Protein 1I52 (pdb70)

InterPro domains:
  IPR001228 2-C-methyl-D-erythritol 4-phosphate cytidylyltransferase [MF_00108] (7-227)
  IPR001228 2-C-methyl-D-erythritol 4-phosphate cytidylyltransferase [TIGR00453] (9-227)
  IPR018294 4-diphosphocytidyl-2C-methyl-D-erythritol synthase, conserved site [PS01295] (102-109)
  IPR029044 Nucleotide-diphospho-sugar transferases [G3DSA:3.90.550.10] (1-236)
  IPR029044 Nucleotide-diphospho-sugar transferases [SSF53448] (8-227)
  IPR034683 Cytidylyltransferase IspD/TarI [PF01128] (8-229)
  IPR034683 Cytidylyltransferase IspD/TarI [cd02516] (8-223)
  IPR050088 IspD/TarI cytidylyltransferase, baterial-type [PTHR32125] (4-234)

Structure (mmCIF, N/CA/C/O backbone):
data_1I52
#
_entry.id   1I52
#
_cell.length_a   130.564
_cell.length_b   47.074
_cell.length_c   38.105
_cell.angle_alpha   90.00
_cell.angle_beta   93.78
_cell.angle_gamma   90.00
#
_symmetry.space_group_name_H-M   'C 1 2 1'
#
loop_
_entity.id
_entity.type
_entity.pdbx_description
1 polymer '4-DIPHOSPHOCYTIDYL-2-C-METHYLERYTHRITOL SYNTHASE'
2 non-polymer 'CALCIUM ION'
3 non-polymer 'MAGNESIUM ION'
4 non-polymer "CYTIDINE-5'-TRIPHOSPHATE"
5 water water
#
loop_
_atom_site.group_PDB
_atom_site.id
_atom_site.type_symbol
_atom_site.label_atom_id
_atom_site.label_alt_id
_atom_site.label_comp_id
_atom_site.label_asym_id
_atom_site.label_entity_id
_atom_site.label_seq_id
_atom_site.pdbx_PDB_ins_code
_atom_site.Cartn_x
_atom_site.Cartn_y
_atom_site.Cartn_z
_atom_site.occupancy
_atom_site.B_iso_or_equiv
_atom_site.auth_seq_id
_atom_site.auth_comp_id
_atom_site.auth_asym_id
_atom_site.auth_atom_id
_atom_site.pdbx_PDB_model_num
ATOM 1 N N . HIS A 1 5 ? 27.910 -17.076 11.383 1.00 33.53 5 HIS A N 1
ATOM 2 C CA . HIS A 1 5 ? 29.097 -17.994 11.377 1.00 34.18 5 HIS A CA 1
ATOM 3 C C . HIS A 1 5 ? 30.439 -17.272 11.579 1.00 32.68 5 HIS A C 1
ATOM 4 O O . HIS A 1 5 ? 31.369 -17.814 12.176 1.00 32.60 5 HIS A O 1
ATOM 11 N N . LEU A 1 6 ? 30.524 -16.049 11.075 1.00 30.43 6 LEU A N 1
ATOM 12 C CA . LEU A 1 6 ? 31.750 -15.270 11.141 1.00 27.00 6 LEU A CA 1
ATOM 13 C C . LEU A 1 6 ? 31.980 -14.530 12.456 1.00 24.32 6 LEU A C 1
ATOM 14 O O . LEU A 1 6 ? 32.988 -13.856 12.619 1.00 21.45 6 LEU A O 1
ATOM 19 N N . ASP A 1 7 ? 31.052 -14.646 13.396 1.00 22.63 7 ASP A N 1
ATOM 20 C CA . ASP A 1 7 ? 31.204 -13.966 14.689 1.00 21.64 7 ASP A CA 1
ATOM 21 C C . ASP A 1 7 ? 32.301 -14.661 15.505 1.00 21.19 7 ASP A C 1
ATOM 22 O O . ASP A 1 7 ? 32.302 -15.884 15.645 1.00 23.41 7 ASP A O 1
ATOM 27 N N . VAL A 1 8 ? 33.237 -13.876 16.023 1.00 16.96 8 VAL A N 1
ATOM 28 C CA . VAL A 1 8 ? 34.340 -14.399 16.837 1.00 14.86 8 VAL A CA 1
ATOM 29 C C . VAL A 1 8 ? 34.335 -13.739 18.220 1.00 15.77 8 VAL A C 1
ATOM 30 O O . VAL A 1 8 ? 34.042 -12.537 18.343 1.00 15.00 8 VAL A O 1
ATOM 34 N N . CYS A 1 9 ? 34.639 -14.509 19.264 1.00 14.26 9 CYS A N 1
ATOM 35 C CA . CYS A 1 9 ? 34.790 -13.934 20.598 1.00 15.26 9 CYS A CA 1
ATOM 36 C C . CYS A 1 9 ? 36.282 -14.074 20.948 1.00 16.26 9 CYS A C 1
ATOM 37 O O . CYS A 1 9 ? 36.871 -15.098 20.682 1.00 15.23 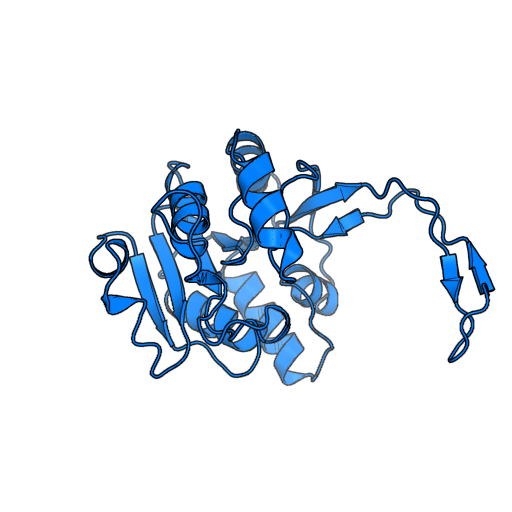9 CYS A O 1
ATOM 40 N N . ALA A 1 10 ? 36.886 -13.034 21.498 1.00 14.22 10 ALA A N 1
ATOM 41 C CA . ALA A 1 10 ? 38.291 -13.115 21.907 1.00 13.55 10 ALA A CA 1
ATOM 42 C C . ALA A 1 10 ? 38.375 -13.281 23.424 1.00 14.19 10 ALA A C 1
ATOM 43 O O . ALA A 1 10 ? 37.501 -12.803 24.161 1.00 15.23 10 ALA A O 1
ATOM 45 N N . VAL A 1 11 ? 39.406 -14.004 23.879 1.00 13.86 11 VAL A N 1
ATOM 46 C CA . VAL A 1 11 ? 39.636 -14.180 25.312 1.00 13.57 11 VAL A CA 1
ATOM 47 C C . VAL A 1 11 ? 41.078 -13.710 25.544 1.00 12.82 11 VAL A C 1
ATOM 48 O O . VAL A 1 11 ? 42.009 -14.165 24.857 1.00 13.45 11 VAL A O 1
ATOM 52 N N . VAL A 1 12 ? 41.255 -12.802 26.497 1.00 12.09 12 VAL A N 1
ATOM 53 C CA . VAL A 1 12 ? 42.567 -12.250 26.825 1.00 13.11 12 VAL A CA 1
ATOM 54 C C . VAL A 1 12 ? 42.936 -12.576 28.275 1.00 15.47 12 VAL A C 1
ATOM 55 O O . VAL A 1 12 ? 42.367 -11.994 29.201 1.00 16.01 12 VAL A O 1
ATOM 59 N N . PRO A 1 13 ? 43.818 -13.565 28.488 1.00 15.64 13 PRO A N 1
ATOM 60 C CA . PRO A 1 13 ? 44.201 -13.866 29.877 1.00 17.78 13 PRO A CA 1
ATOM 61 C C . PRO A 1 13 ? 45.087 -12.704 30.351 1.00 18.27 13 PRO A C 1
ATOM 62 O O . PRO A 1 13 ? 46.126 -12.403 29.737 1.00 20.41 13 PRO A O 1
ATOM 66 N N . ALA A 1 14 ? 44.658 -12.036 31.420 1.00 17.96 14 ALA A N 1
ATOM 67 C CA . ALA A 1 14 ? 45.363 -10.877 31.946 1.00 17.87 14 ALA A CA 1
ATOM 68 C C . ALA A 1 14 ? 45.312 -10.889 33.465 1.00 18.95 14 ALA A C 1
ATOM 69 O O . ALA A 1 14 ? 45.187 -9.842 34.099 1.00 17.54 14 ALA A O 1
ATOM 71 N N . ALA A 1 15 ? 45.438 -12.080 34.032 1.00 18.90 15 ALA A N 1
ATOM 72 C CA . ALA A 1 15 ? 45.348 -12.268 35.476 1.00 21.46 15 ALA A CA 1
ATOM 73 C C . ALA A 1 15 ? 46.698 -12.500 36.140 1.00 24.88 15 ALA A C 1
ATOM 74 O O . ALA A 1 15 ? 46.767 -12.730 37.349 1.00 26.30 15 ALA A O 1
ATOM 76 N N . GLY A 1 16 ? 47.769 -12.408 35.356 1.00 24.57 16 GLY A N 1
ATOM 77 C CA . GLY A 1 16 ? 49.104 -12.592 35.900 1.00 26.82 16 GLY A CA 1
ATOM 78 C C . GLY A 1 16 ? 49.602 -11.337 36.589 1.00 26.92 16 GLY A C 1
ATOM 79 O O . GLY A 1 16 ? 48.979 -10.270 36.499 1.00 26.82 16 GLY A O 1
ATOM 80 N N . PHE A 1 17 ? 50.745 -11.472 37.263 1.00 27.92 17 PHE A N 1
ATOM 81 C CA . PHE A 1 17 ? 51.372 -10.385 38.024 1.00 28.26 17 PHE A CA 1
ATOM 82 C C . PHE A 1 17 ? 52.683 -9.856 37.392 1.00 28.45 17 PHE A C 1
ATOM 83 O O . PHE A 1 17 ? 53.252 -8.868 37.869 1.00 27.76 17 PHE A O 1
ATOM 91 N N . GLY A 1 18 ? 53.159 -10.513 36.334 1.00 29.76 18 GLY A N 1
ATOM 92 C CA . GLY A 1 18 ? 54.386 -10.074 35.683 1.00 30.80 18 GLY A CA 1
ATOM 93 C C . GLY A 1 18 ? 55.523 -9.889 36.671 1.00 31.72 18 GLY A C 1
ATOM 94 O O . GLY A 1 18 ? 56.138 -8.812 36.759 1.00 31.28 18 GLY A O 1
ATOM 95 N N . ARG A 1 19 ? 55.804 -10.949 37.418 1.00 31.50 19 ARG A N 1
ATOM 96 C CA . ARG A 1 19 ? 56.864 -10.911 38.426 1.00 33.14 19 ARG A CA 1
ATOM 97 C C . ARG A 1 19 ? 58.243 -10.665 37.795 1.00 33.17 19 ARG A C 1
ATOM 98 O O . ARG A 1 19 ? 59.107 -10.049 38.410 1.00 34.41 19 ARG A O 1
ATOM 106 N N . ARG A 1 20 ? 58.445 -11.142 36.567 1.00 33.64 20 ARG A N 1
ATOM 107 C CA . ARG A 1 20 ? 59.722 -10.942 35.884 1.00 33.74 20 ARG A CA 1
ATOM 108 C C . ARG A 1 20 ? 59.983 -9.499 35.409 1.00 34.69 20 ARG A C 1
ATOM 109 O O . ARG A 1 20 ? 61.030 -9.224 34.803 1.00 34.86 20 ARG A O 1
ATOM 117 N N . MET A 1 21 ? 59.055 -8.579 35.685 1.00 34.58 21 MET A N 1
ATOM 118 C CA . MET A 1 21 ? 59.228 -7.179 35.274 1.00 34.52 21 MET A CA 1
ATOM 119 C C . MET A 1 21 ? 59.808 -6.263 36.349 1.00 36.06 21 MET A C 1
ATOM 120 O O . MET A 1 21 ? 60.202 -5.143 36.043 1.00 37.71 21 MET A O 1
ATOM 125 N N . GLN A 1 22 ? 59.854 -6.719 37.600 1.00 37.25 22 GLN A N 1
ATOM 126 C CA . GLN A 1 22 ? 60.394 -5.889 38.685 1.00 38.16 22 GLN A CA 1
ATOM 127 C C . GLN A 1 22 ? 59.419 -4.838 39.187 1.00 38.76 22 GLN A C 1
ATOM 128 O O . GLN A 1 22 ? 59.606 -4.290 40.273 1.00 40.61 22 GLN A O 1
ATOM 130 N N . THR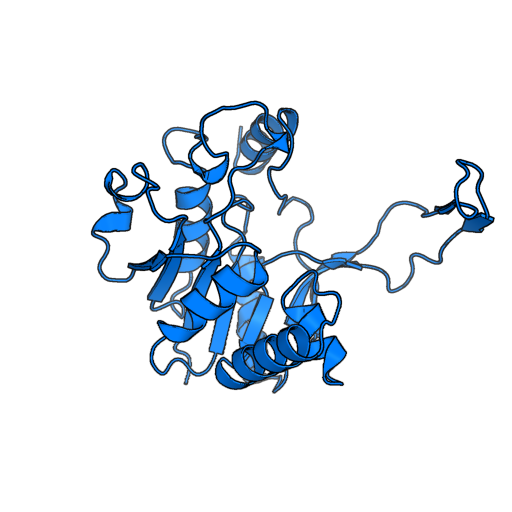 A 1 23 ? 58.397 -4.530 38.401 1.00 39.07 23 THR A N 1
ATOM 131 C CA . THR A 1 23 ? 57.440 -3.516 38.818 1.00 38.85 23 THR A CA 1
ATOM 132 C C . THR A 1 23 ? 56.353 -4.109 39.711 1.00 38.90 23 THR A C 1
ATOM 133 O O . THR A 1 23 ? 55.928 -5.263 39.538 1.00 39.42 23 THR A O 1
ATOM 137 N N . GLU A 1 24 ? 55.937 -3.337 40.704 1.00 38.47 24 GLU A N 1
ATOM 138 C CA . GLU A 1 24 ? 54.881 -3.798 41.581 1.00 37.89 24 GLU A CA 1
ATOM 139 C C . GLU A 1 24 ? 53.593 -3.685 40.760 1.00 36.86 24 GLU A C 1
ATOM 140 O O . GLU A 1 24 ? 52.598 -4.341 41.049 1.00 38.04 24 GLU A O 1
ATOM 146 N N . CYS A 1 25 ? 53.623 -2.843 39.733 1.00 35.81 25 CYS A N 1
ATOM 147 C CA . CYS A 1 25 ? 52.471 -2.684 38.857 1.00 33.67 25 CYS A CA 1
ATOM 148 C C . CYS A 1 25 ? 52.495 -3.838 37.851 1.00 32.82 25 CYS A C 1
ATOM 149 O O . CYS A 1 25 ? 53.534 -4.124 37.241 1.00 31.73 25 CYS A O 1
ATOM 152 N N . PRO A 1 26 ? 51.364 -4.551 37.696 1.00 30.03 26 PRO A N 1
ATOM 153 C CA . PRO A 1 26 ? 51.340 -5.660 36.736 1.00 29.64 26 PRO A CA 1
ATOM 154 C C . PRO A 1 26 ? 51.706 -5.104 35.360 1.00 26.78 26 PRO A C 1
ATOM 155 O O . PRO A 1 26 ? 51.210 -4.051 34.952 1.00 27.09 26 PRO A O 1
ATOM 159 N N . LYS A 1 27 ? 52.584 -5.810 34.658 1.00 26.46 27 LYS A N 1
ATOM 160 C CA . LYS A 1 27 ? 53.065 -5.362 33.358 1.00 25.81 27 LYS A CA 1
ATOM 161 C C . LYS A 1 27 ? 51.986 -4.989 32.360 1.00 26.03 27 LYS A C 1
ATOM 162 O O . LYS A 1 27 ? 52.164 -4.057 31.567 1.00 24.93 27 LYS A O 1
ATOM 168 N N . GLN A 1 28 ? 50.868 -5.712 32.383 1.00 24.99 28 GLN A N 1
ATOM 169 C CA . GLN A 1 28 ? 49.798 -5.385 31.444 1.00 24.41 28 GLN A CA 1
ATOM 170 C C . GLN A 1 28 ? 49.252 -3.989 31.719 1.00 25.00 28 GLN A C 1
ATOM 171 O O . GLN A 1 28 ? 48.536 -3.430 30.897 1.00 23.83 28 GLN A O 1
ATOM 177 N N . TYR A 1 29 ? 49.596 -3.411 32.871 1.00 24.08 29 TYR A N 1
ATOM 178 C CA . TYR A 1 29 ? 49.106 -2.083 33.187 1.00 24.24 29 TYR A CA 1
ATOM 179 C C . TYR A 1 29 ? 50.184 -1.014 33.020 1.00 24.46 29 TYR A C 1
ATOM 180 O O . TYR A 1 29 ? 49.963 0.157 33.345 1.00 25.56 29 TYR A O 1
ATOM 189 N N . LEU A 1 30 ? 51.345 -1.421 32.518 1.00 24.77 30 LEU A N 1
ATOM 190 C CA . LEU A 1 30 ? 52.410 -0.474 32.240 1.00 25.78 30 LEU A CA 1
ATOM 191 C C . LEU A 1 30 ? 51.974 0.178 30.949 1.00 26.47 30 LEU A C 1
ATOM 192 O O . LEU A 1 30 ? 51.209 -0.405 30.164 1.00 23.38 30 LEU A O 1
ATOM 197 N N . SER A 1 31 ? 52.453 1.389 30.712 1.00 27.01 31 SER A N 1
ATOM 198 C CA . SER A 1 31 ? 52.037 2.082 29.517 1.00 28.49 31 SER A CA 1
ATOM 199 C C . SER A 1 31 ? 53.072 2.308 28.446 1.00 29.07 31 SER A C 1
ATOM 200 O O . SER A 1 31 ? 54.277 2.317 28.692 1.00 29.32 31 SER A O 1
ATOM 203 N N . ILE A 1 32 ? 52.553 2.463 27.234 1.00 28.59 32 ILE A N 1
ATOM 204 C CA . ILE A 1 32 ? 53.338 2.786 26.067 1.00 29.21 32 ILE A CA 1
ATOM 205 C C . ILE A 1 32 ? 52.510 3.898 25.453 1.00 30.24 32 ILE A C 1
ATOM 206 O O . ILE A 1 32 ? 51.378 3.695 24.997 1.00 25.70 32 ILE A O 1
ATOM 211 N N . GLY A 1 33 ? 53.078 5.099 25.471 1.00 31.83 33 GLY A N 1
ATOM 212 C CA . GLY A 1 33 ? 52.354 6.249 24.980 1.00 34.53 33 GLY A CA 1
ATOM 213 C C . GLY A 1 33 ? 51.560 6.707 26.187 1.00 36.12 33 GLY A C 1
ATOM 214 O O . GLY A 1 33 ? 52.117 7.287 27.129 1.00 40.04 33 GLY A O 1
ATOM 215 N N . ASN A 1 34 ? 50.262 6.443 26.164 1.00 35.24 34 ASN A N 1
ATOM 216 C CA . ASN A 1 34 ? 49.368 6.794 27.265 1.00 35.67 34 ASN A CA 1
ATOM 217 C C . ASN A 1 34 ? 48.262 5.767 27.269 1.00 35.42 34 ASN A C 1
ATOM 218 O O . ASN A 1 34 ? 47.159 6.017 27.753 1.00 36.90 34 ASN A O 1
ATOM 223 N N . GLN A 1 35 ? 48.565 4.623 26.678 1.00 32.91 35 GLN A N 1
ATOM 224 C CA . GLN A 1 35 ? 47.641 3.508 26.656 1.00 30.24 35 GLN A CA 1
ATOM 225 C C . GLN A 1 35 ? 48.396 2.381 27.336 1.00 26.70 35 GLN A C 1
ATOM 226 O O . GLN A 1 35 ? 49.606 2.279 27.173 1.00 24.42 35 GLN A O 1
ATOM 232 N N . THR A 1 36 ? 47.696 1.545 28.104 1.00 22.95 36 THR A N 1
ATOM 233 C CA . THR A 1 36 ? 48.348 0.435 28.781 1.00 21.12 36 THR A CA 1
ATOM 234 C C . THR A 1 36 ? 48.604 -0.676 27.773 1.00 19.19 36 THR A C 1
ATOM 235 O O . THR A 1 36 ? 47.974 -0.710 26.707 1.00 19.04 36 THR A O 1
ATOM 239 N N . ILE A 1 37 ? 49.540 -1.564 28.111 1.00 17.88 37 ILE A N 1
ATOM 240 C CA . ILE A 1 37 ? 49.856 -2.713 27.265 1.00 17.31 37 ILE A CA 1
ATOM 241 C C . ILE A 1 37 ? 48.546 -3.486 27.022 1.00 15.74 37 ILE A C 1
ATOM 242 O O . ILE A 1 37 ? 48.262 -3.904 25.889 1.00 15.68 37 ILE A O 1
ATOM 247 N N . LEU A 1 38 ? 47.741 -3.671 28.067 1.00 15.36 38 LEU A N 1
ATOM 248 C CA . LEU A 1 38 ? 46.469 -4.384 27.907 1.00 15.71 38 LEU A CA 1
ATOM 249 C C . LEU A 1 38 ? 45.587 -3.672 26.851 1.00 15.27 38 LEU A C 1
ATOM 250 O O . LEU A 1 38 ? 44.980 -4.316 25.989 1.00 15.66 38 LEU A O 1
ATOM 255 N N . GLU A 1 39 ? 45.525 -2.342 26.886 1.00 15.84 39 GLU A N 1
ATOM 256 C CA . GLU A 1 39 ? 44.707 -1.625 25.912 1.00 17.12 39 GLU A CA 1
ATOM 257 C C . GLU A 1 39 ? 45.229 -1.789 24.489 1.00 15.49 39 GLU A C 1
ATOM 258 O O . GLU A 1 39 ? 44.442 -2.033 23.556 1.0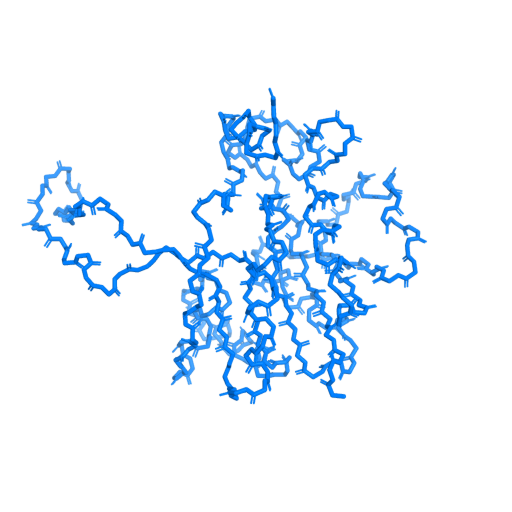0 18.11 39 GLU A O 1
ATOM 264 N N . HIS A 1 40 ? 46.542 -1.676 24.292 1.00 16.98 40 HIS A N 1
ATOM 265 C CA . HIS A 1 40 ? 47.081 -1.882 22.938 1.00 16.78 40 HIS A CA 1
ATOM 266 C C . HIS A 1 40 ? 46.663 -3.265 22.421 1.00 15.86 40 HIS A C 1
ATOM 267 O O . HIS A 1 40 ? 46.213 -3.419 21.280 1.00 17.25 40 HIS A O 1
ATOM 274 N N . SER A 1 41 ? 46.819 -4.283 23.271 1.00 14.69 41 SER A N 1
ATOM 275 C CA . SER A 1 41 ? 46.460 -5.629 22.894 1.00 15.51 41 SER A CA 1
ATOM 276 C C . SER A 1 41 ? 44.987 -5.796 22.542 1.00 16.29 41 SER A C 1
ATOM 277 O O . SER A 1 41 ? 44.636 -6.355 21.496 1.00 15.23 41 SER A O 1
ATOM 280 N N . VAL A 1 42 ? 44.117 -5.310 23.421 1.00 14.43 42 VAL A N 1
ATOM 281 C CA . VAL A 1 42 ? 42.684 -5.430 23.231 1.00 15.89 42 VAL A CA 1
ATOM 282 C C . VAL A 1 42 ? 42.222 -4.671 22.008 1.00 15.15 42 VAL A C 1
ATOM 283 O O . VAL A 1 42 ? 41.402 -5.158 21.209 1.00 15.25 42 VAL A O 1
ATOM 287 N N . HIS A 1 43 ? 42.749 -3.470 21.835 1.00 15.78 43 HIS A N 1
ATOM 288 C CA . HIS A 1 43 ? 42.321 -2.704 20.680 1.00 17.67 43 HIS A CA 1
ATOM 289 C C . HIS A 1 43 ? 42.762 -3.321 19.370 1.00 15.99 43 HIS A C 1
ATOM 290 O O . HIS A 1 43 ? 42.074 -3.159 18.348 1.00 16.74 43 HIS A O 1
ATOM 297 N N . ALA A 1 44 ? 43.870 -4.067 19.363 1.00 15.08 44 ALA A N 1
ATOM 298 C CA . ALA A 1 44 ? 44.266 -4.687 18.097 1.00 15.29 44 ALA A CA 1
ATOM 299 C C . ALA A 1 44 ? 43.234 -5.772 17.724 1.00 14.72 44 ALA A C 1
ATOM 300 O O . ALA A 1 44 ? 42.915 -5.951 16.562 1.00 15.82 44 ALA A O 1
ATOM 302 N N . LEU A 1 45 ? 42.702 -6.489 18.712 1.00 13.24 45 LEU A N 1
ATOM 303 C CA . LEU A 1 45 ? 41.694 -7.494 18.431 1.00 14.59 45 LEU A CA 1
ATOM 304 C C . LEU A 1 45 ? 40.387 -6.840 17.946 1.00 14.48 45 LEU A C 1
ATOM 305 O O . LEU A 1 45 ? 39.772 -7.330 17.007 1.00 14.66 45 LEU A O 1
ATOM 310 N N . LEU A 1 46 ? 39.964 -5.776 18.622 1.00 15.05 46 LEU A N 1
ATOM 311 C CA . LEU A 1 46 ? 38.707 -5.110 18.275 1.00 16.61 46 LEU A CA 1
ATOM 312 C C . LEU A 1 46 ? 38.747 -4.426 16.921 1.00 18.03 46 LEU A C 1
ATOM 313 O O . LEU A 1 46 ? 37.689 -4.039 16.381 1.00 17.02 46 LEU A O 1
ATOM 318 N N . ALA A 1 47 ? 39.944 -4.256 16.362 1.00 17.22 47 ALA A N 1
ATOM 319 C CA . ALA A 1 47 ? 40.040 -3.612 15.054 1.00 16.88 47 ALA A CA 1
ATOM 320 C C . ALA A 1 47 ? 39.502 -4.494 13.942 1.00 18.65 47 ALA A C 1
ATOM 321 O O . ALA A 1 47 ? 39.043 -3.988 12.918 1.00 20.28 47 ALA A O 1
ATOM 323 N N . HIS A 1 48 ? 39.548 -5.810 14.112 1.00 15.68 48 HIS A N 1
ATOM 324 C CA . HIS A 1 48 ? 39.035 -6.676 13.060 1.00 15.70 48 HIS A CA 1
ATOM 325 C C . HIS A 1 48 ? 37.516 -6.788 13.207 1.00 16.76 48 HIS A C 1
ATOM 326 O O . HIS A 1 48 ? 37.013 -7.122 14.288 1.00 15.39 48 HIS A O 1
ATOM 333 N N . PRO A 1 49 ? 36.747 -6.520 12.128 1.00 17.67 49 PRO A N 1
ATOM 334 C CA . PRO A 1 49 ? 35.283 -6.598 12.238 1.00 17.78 49 PRO A CA 1
ATOM 335 C C . PRO A 1 49 ? 34.644 -7.849 12.799 1.00 16.54 49 PRO A C 1
ATOM 336 O O . PRO A 1 49 ? 33.567 -7.779 13.358 1.00 17.78 49 PRO A O 1
ATOM 340 N N . ARG A 1 50 ? 35.291 -9.000 12.628 1.00 15.56 50 ARG A N 1
ATOM 341 C CA . ARG A 1 50 ? 34.705 -10.237 13.099 1.00 14.43 50 ARG A CA 1
ATOM 342 C C . ARG A 1 50 ? 34.762 -10.379 14.622 1.00 15.47 50 ARG A C 1
ATOM 343 O O . ARG A 1 50 ? 34.024 -11.174 15.189 1.00 15.70 50 ARG A O 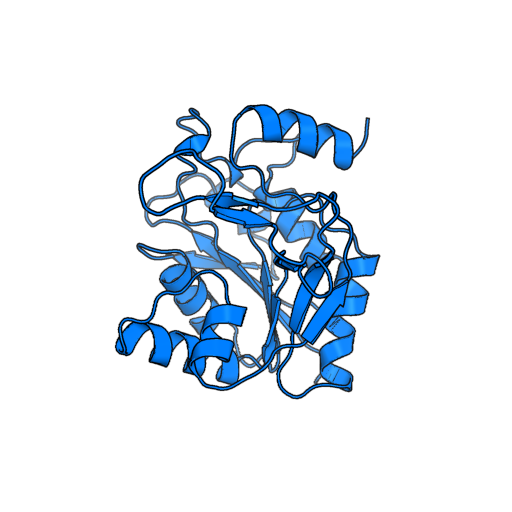1
ATOM 351 N N . VAL A 1 51 ? 35.622 -9.627 15.280 1.00 13.25 51 VAL A N 1
ATOM 352 C CA . VAL A 1 51 ? 35.687 -9.735 16.736 1.00 12.31 51 VAL A CA 1
ATOM 353 C C . VAL A 1 51 ? 34.543 -8.931 17.364 1.00 14.41 51 VAL A C 1
ATOM 354 O O . VAL A 1 51 ? 34.577 -7.713 17.472 1.00 16.43 51 VAL A O 1
ATOM 358 N N . LYS A 1 52 ? 33.526 -9.655 17.797 1.00 14.42 52 LYS A N 1
ATOM 359 C CA . LYS A 1 52 ? 32.327 -9.029 18.361 1.00 15.22 52 LYS A CA 1
ATOM 360 C C . LYS A 1 52 ? 32.365 -8.862 19.870 1.00 16.48 52 LYS A C 1
ATOM 361 O O . LYS A 1 52 ? 31.569 -8.111 20.452 1.00 18.81 52 LYS A O 1
ATOM 367 N N . ARG A 1 53 ? 33.261 -9.589 20.496 1.00 15.55 53 ARG A N 1
ATOM 368 C CA . ARG A 1 53 ? 33.345 -9.556 21.941 1.00 17.43 53 ARG A CA 1
ATOM 369 C C . ARG A 1 53 ? 34.734 -9.874 22.414 1.00 17.25 53 ARG A C 1
ATOM 370 O O . ARG A 1 53 ? 35.479 -10.588 21.751 1.00 16.08 53 ARG A O 1
ATOM 378 N N . VAL A 1 54 ? 35.094 -9.330 23.568 1.00 15.73 54 VAL A N 1
ATOM 379 C CA . VAL A 1 54 ? 36.386 -9.681 24.142 1.00 13.89 54 VAL A CA 1
ATOM 380 C C . VAL A 1 54 ? 36.129 -9.909 25.622 1.00 15.39 54 VAL A C 1
ATOM 381 O O . VAL A 1 54 ? 35.528 -9.074 26.292 1.00 19.32 54 VAL A O 1
ATOM 385 N N . VAL A 1 55 ? 36.562 -11.068 26.096 1.00 13.27 55 VAL A N 1
ATOM 386 C CA . VAL A 1 55 ? 36.437 -11.427 27.499 1.00 13.28 55 VAL A CA 1
ATOM 387 C C . VAL A 1 55 ? 37.852 -11.345 28.073 1.00 13.02 55 VAL A C 1
ATOM 388 O O . VAL A 1 55 ? 38.753 -12.054 27.606 1.00 13.73 55 VAL A O 1
ATOM 392 N N . ILE A 1 56 ? 38.045 -10.498 29.082 1.00 13.07 56 ILE A N 1
ATOM 393 C CA . ILE A 1 56 ? 39.347 -10.313 29.725 1.00 14.22 56 ILE A CA 1
ATOM 394 C C . ILE A 1 56 ? 39.317 -10.935 31.119 1.00 15.53 56 ILE A C 1
ATOM 395 O O . ILE A 1 56 ? 38.454 -10.597 31.918 1.00 16.65 56 ILE A O 1
ATOM 400 N N . ALA A 1 57 ? 40.238 -11.854 31.395 1.00 14.26 57 ALA A N 1
ATOM 401 C CA . ALA A 1 57 ? 40.266 -12.508 32.705 1.00 16.43 57 ALA A CA 1
ATOM 402 C C . ALA A 1 57 ? 41.287 -11.760 33.533 1.00 17.05 57 ALA A C 1
ATOM 403 O O . ALA A 1 57 ? 42.436 -11.640 33.109 1.00 18.07 57 ALA A O 1
ATOM 405 N N . ILE A 1 58 ? 40.884 -11.303 34.723 1.00 18.32 58 ILE A N 1
ATOM 406 C CA . ILE A 1 58 ? 41.789 -10.568 35.582 1.00 17.88 58 ILE A CA 1
ATOM 407 C C . ILE A 1 58 ? 41.884 -11.263 36.943 1.00 18.36 58 ILE A C 1
ATOM 408 O O . ILE A 1 58 ? 41.062 -12.117 37.281 1.00 19.45 58 ILE A O 1
ATOM 413 N N . SER A 1 59 ? 42.900 -10.909 37.713 1.00 20.13 59 SER A N 1
ATOM 414 C CA . SER A 1 59 ? 43.068 -11.523 39.020 1.00 21.64 59 SER A CA 1
ATOM 415 C C . SER A 1 59 ? 41.997 -11.001 39.951 1.00 20.89 59 SER A C 1
ATOM 416 O O . SER A 1 59 ? 41.516 -9.899 39.771 1.00 21.77 59 SER A O 1
ATOM 419 N N . PRO A 1 60 ? 41.560 -11.810 40.932 1.00 22.27 60 PRO A N 1
ATOM 420 C CA . PRO A 1 60 ? 40.544 -11.244 41.825 1.00 24.60 60 PRO A CA 1
ATOM 421 C C . PRO A 1 60 ? 41.243 -10.097 42.581 1.00 26.64 60 PRO A C 1
ATOM 422 O O . PRO A 1 60 ? 42.444 -10.149 42.819 1.00 27.66 60 PRO A O 1
ATOM 426 N N . GLY A 1 61 ? 40.524 -9.051 42.952 1.00 30.03 61 GLY A N 1
ATOM 427 C CA . GLY A 1 61 ? 41.215 -7.962 43.634 1.00 32.70 61 GLY A CA 1
ATOM 428 C C . GLY A 1 61 ? 41.865 -6.922 42.714 1.00 33.85 61 GLY A C 1
ATOM 429 O O . GLY A 1 61 ? 42.068 -5.774 43.135 1.00 34.75 61 GLY A O 1
ATOM 430 N N . ASP A 1 62 ? 42.219 -7.321 41.483 1.00 32.92 62 ASP A N 1
ATOM 431 C CA . ASP A 1 62 ? 42.796 -6.407 40.481 1.00 32.28 62 ASP A CA 1
ATOM 432 C C . ASP A 1 62 ? 41.919 -5.157 40.494 1.00 31.19 62 ASP A C 1
ATOM 433 O O . ASP A 1 62 ? 40.794 -5.183 39.989 1.00 33.06 62 ASP A O 1
ATOM 438 N N . SER A 1 63 ? 42.429 -4.070 41.074 1.00 32.10 63 SER A N 1
ATOM 439 C CA . SER A 1 63 ? 41.685 -2.814 41.163 1.00 33.18 63 SER A CA 1
ATOM 440 C C . SER A 1 63 ? 42.009 -1.836 40.037 1.00 32.34 63 SER A C 1
ATOM 441 O O . SER A 1 63 ? 41.453 -0.740 39.964 1.00 34.07 63 SER A O 1
ATOM 444 N N . ARG A 1 64 ? 42.911 -2.222 39.155 1.00 30.77 64 ARG A N 1
ATOM 445 C CA . ARG A 1 64 ? 43.294 -1.333 38.069 1.00 29.45 64 ARG A CA 1
ATOM 446 C C . ARG A 1 64 ? 42.367 -1.376 36.875 1.00 28.93 64 ARG A C 1
ATOM 447 O O . ARG A 1 64 ? 42.015 -0.333 36.321 1.00 26.51 64 ARG A O 1
ATOM 455 N N . PHE A 1 65 ? 41.978 -2.578 36.470 1.00 26.49 65 PHE A N 1
ATOM 456 C CA . PHE A 1 65 ? 41.116 -2.713 35.310 1.00 27.10 65 PHE A CA 1
ATOM 457 C C . PHE A 1 65 ? 39.928 -1.769 35.334 1.00 27.75 65 PHE A C 1
ATOM 458 O O . PHE A 1 65 ? 39.634 -1.105 34.343 1.00 27.22 65 PHE A O 1
ATOM 466 N N . ALA A 1 66 ? 39.237 -1.718 36.469 1.00 27.71 66 ALA A N 1
ATOM 467 C CA . ALA A 1 66 ? 38.052 -0.891 36.586 1.00 29.32 66 ALA A CA 1
ATOM 468 C C . ALA A 1 66 ? 38.289 0.561 36.235 1.00 30.36 66 ALA A C 1
ATOM 469 O O . ALA A 1 66 ? 37.352 1.256 35.849 1.00 30.49 66 ALA A O 1
ATOM 471 N N . GLN A 1 67 ? 39.533 1.023 36.342 1.00 30.79 67 GLN A N 1
ATOM 472 C CA . GLN A 1 67 ? 39.827 2.425 36.037 1.00 33.92 67 GLN A CA 1
ATOM 473 C C . GLN A 1 67 ? 40.161 2.725 34.567 1.00 33.99 67 GLN A C 1
ATOM 474 O O . GLN A 1 67 ? 40.475 3.871 34.215 1.00 35.07 67 GLN A O 1
ATOM 480 N N . LEU A 1 68 ? 40.092 1.704 33.715 1.00 33.08 68 LEU A N 1
ATOM 481 C CA . LEU A 1 68 ? 40.382 1.879 32.293 1.00 31.89 68 LEU A CA 1
ATOM 482 C C . LEU A 1 68 ? 39.080 2.014 31.502 1.00 32.23 68 LEU A C 1
ATOM 483 O O . LEU A 1 68 ? 38.023 1.596 31.965 1.00 32.25 68 LEU A O 1
ATOM 488 N N . PRO A 1 69 ? 39.146 2.593 30.289 1.00 32.93 69 PRO A N 1
ATOM 489 C CA . PRO A 1 69 ? 37.959 2.766 29.435 1.00 33.02 69 PRO A CA 1
ATOM 490 C C . PRO A 1 69 ? 37.357 1.407 29.044 1.00 33.17 69 PRO A C 1
ATOM 491 O O . PRO A 1 69 ? 36.162 1.276 28.800 1.00 33.60 69 PRO A O 1
ATOM 495 N N . LEU A 1 70 ? 38.197 0.388 28.989 1.00 32.08 70 LEU A N 1
ATOM 496 C CA . LEU A 1 70 ? 37.729 -0.945 28.634 1.00 31.71 70 LEU A CA 1
ATOM 497 C C . LEU A 1 70 ? 36.649 -1.471 29.557 1.00 31.77 70 LEU A C 1
ATOM 498 O O . LEU A 1 70 ? 35.858 -2.332 29.174 1.00 32.24 70 LEU A O 1
ATOM 503 N N . ALA A 1 71 ? 36.640 -0.963 30.786 1.00 32.11 71 ALA A N 1
ATOM 504 C CA . ALA A 1 71 ? 35.692 -1.395 31.797 1.00 31.78 71 ALA A CA 1
ATOM 505 C C . ALA A 1 71 ? 34.241 -1.097 31.437 1.00 30.80 71 ALA A C 1
ATOM 506 O O . ALA A 1 71 ? 33.336 -1.777 31.916 1.00 31.65 71 ALA A O 1
ATOM 508 N N . ASN A 1 72 ? 34.019 -0.097 30.589 1.00 28.24 72 ASN A N 1
ATOM 509 C CA . ASN A 1 72 ? 32.658 0.277 30.202 1.00 27.87 72 ASN A CA 1
ATOM 510 C C . ASN A 1 72 ? 32.341 0.095 28.716 1.00 25.08 72 ASN A C 1
ATOM 511 O O . ASN A 1 72 ? 31.312 0.570 28.217 1.00 24.82 72 ASN A O 1
ATOM 516 N N . HIS A 1 73 ? 33.218 -0.618 28.019 1.00 21.89 73 HIS A N 1
ATOM 517 C CA . HIS A 1 73 ? 33.070 -0.866 26.593 1.00 18.81 73 HIS A CA 1
ATOM 518 C C . HIS A 1 73 ? 31.976 -1.903 26.366 1.00 17.14 73 HIS A C 1
ATOM 519 O O . HIS A 1 73 ? 31.986 -2.967 26.975 1.00 18.88 73 HIS A O 1
ATOM 526 N N . PRO A 1 74 ? 31.038 -1.629 25.439 1.00 16.26 74 PRO A N 1
ATOM 527 C CA . PRO A 1 74 ? 29.949 -2.571 25.197 1.00 16.15 74 PRO A CA 1
ATOM 528 C C . PRO A 1 74 ? 30.336 -3.935 24.683 1.00 16.72 74 PRO A C 1
ATOM 529 O O . PRO A 1 74 ? 29.564 -4.898 24.831 1.00 18.62 74 PRO A O 1
ATOM 533 N N . GLN A 1 75 ? 31.541 -4.058 24.123 1.00 16.05 75 GLN A N 1
ATOM 534 C CA . GLN A 1 75 ? 31.968 -5.355 23.590 1.00 16.91 75 GLN A CA 1
ATOM 535 C C . GLN A 1 75 ? 32.920 -6.095 24.526 1.00 17.79 75 GLN A C 1
ATOM 536 O O . GLN A 1 75 ? 33.370 -7.182 24.173 1.00 18.57 75 GLN A O 1
ATOM 542 N N . ILE A 1 76 ? 33.185 -5.543 25.716 1.00 17.19 76 ILE A N 1
ATOM 543 C CA . ILE A 1 76 ? 34.116 -6.163 26.642 1.00 17.89 76 ILE A CA 1
ATOM 544 C C . ILE A 1 76 ? 33.470 -6.624 27.934 1.00 19.04 76 ILE A C 1
ATOM 545 O O . ILE A 1 76 ? 32.742 -5.874 28.570 1.00 20.25 76 ILE A O 1
ATOM 550 N N . THR A 1 77 ? 33.788 -7.856 28.317 1.00 18.27 77 THR A N 1
ATOM 551 C CA . THR A 1 77 ? 33.261 -8.498 29.515 1.00 18.64 77 THR A CA 1
ATOM 552 C C . THR A 1 77 ? 34.471 -8.926 30.335 1.00 18.91 77 THR A C 1
ATOM 553 O O . THR A 1 77 ? 35.433 -9.434 29.786 1.00 18.41 77 THR A O 1
ATOM 557 N N . VAL A 1 78 ? 34.436 -8.719 31.642 1.00 19.31 78 VAL A N 1
ATOM 558 C CA . VAL A 1 78 ? 35.564 -9.116 32.469 1.00 19.80 78 VAL A CA 1
ATOM 559 C C . VAL A 1 78 ? 35.140 -10.268 33.374 1.00 19.28 78 VAL A C 1
ATOM 560 O O . VAL A 1 78 ? 33.985 -10.345 33.782 1.00 20.41 78 VAL A O 1
ATOM 564 N N . VAL A 1 79 ? 36.069 -11.171 33.662 1.00 18.44 79 VAL A N 1
ATOM 565 C CA . VAL A 1 79 ? 35.803 -12.290 34.555 1.00 19.55 79 VAL A CA 1
ATOM 566 C C . VAL A 1 79 ? 37.053 -12.484 35.388 1.00 18.50 79 VAL A C 1
ATOM 567 O O . VAL A 1 79 ? 38.114 -11.965 35.056 1.00 17.09 79 VAL A O 1
ATOM 571 N N . ASP A 1 80 ? 36.936 -13.224 36.484 1.00 20.81 80 ASP A N 1
ATOM 572 C CA . ASP A 1 80 ? 38.104 -13.474 37.302 1.00 21.78 80 ASP A CA 1
ATOM 573 C C . ASP A 1 80 ? 38.861 -14.645 36.700 1.00 19.92 80 ASP A C 1
ATOM 574 O O . ASP A 1 80 ? 38.271 -15.665 36.330 1.00 21.72 80 ASP A O 1
ATOM 579 N N . GLY A 1 81 ? 40.173 -14.482 36.605 1.00 22.05 81 GLY A N 1
ATOM 580 C CA . GLY A 1 81 ? 41.024 -15.536 36.091 1.00 23.79 81 GLY A CA 1
ATOM 581 C C . GLY A 1 81 ? 41.384 -16.498 37.223 1.00 27.76 81 GLY A C 1
ATOM 582 O O . GLY A 1 81 ? 40.781 -16.433 38.311 1.00 26.23 81 GLY A O 1
ATOM 583 N N . GLY A 1 82 ? 42.365 -17.367 36.979 1.00 28.89 82 GLY A N 1
ATOM 584 C CA . GLY A 1 82 ? 42.765 -18.364 37.969 1.00 31.93 82 GLY A CA 1
ATOM 585 C C . GLY A 1 82 ? 44.245 -18.422 38.301 1.00 33.47 82 GLY A C 1
ATOM 586 O O . GLY A 1 82 ? 44.993 -17.506 37.973 1.00 32.75 82 GLY A O 1
ATOM 587 N N . ASP A 1 83 ? 44.670 -19.505 38.956 1.00 35.15 83 ASP A N 1
ATOM 588 C CA . ASP A 1 83 ? 46.069 -19.673 39.360 1.00 35.26 83 ASP A CA 1
ATOM 589 C C . ASP A 1 83 ? 47.084 -19.694 38.216 1.00 33.44 83 ASP A C 1
ATOM 590 O O . ASP A 1 83 ? 48.151 -19.075 38.306 1.00 32.64 83 ASP A O 1
ATOM 595 N N . GLU A 1 84 ? 46.755 -20.425 37.157 1.00 33.08 84 GLU A N 1
ATOM 596 C CA . GLU A 1 84 ? 47.620 -20.529 35.989 1.00 32.54 84 GLU A CA 1
ATOM 597 C C . GLU A 1 84 ? 46.910 -19.986 34.755 1.00 30.32 84 GLU A C 1
ATOM 598 O O . GLU A 1 84 ? 45.684 -19.822 34.745 1.00 29.20 84 GLU A O 1
ATOM 604 N N . ARG A 1 85 ? 47.679 -19.724 33.708 1.00 30.55 85 ARG A N 1
ATOM 605 C CA . ARG A 1 85 ? 47.111 -19.171 32.484 1.00 28.49 85 ARG A CA 1
ATOM 606 C C . ARG A 1 85 ? 45.953 -20.004 31.929 1.00 27.30 85 ARG A C 1
ATOM 607 O O . ARG A 1 85 ? 44.926 -19.468 31.522 1.00 25.81 85 ARG A O 1
ATOM 615 N N . ALA A 1 86 ? 46.113 -21.318 31.905 1.00 27.15 86 ALA A N 1
ATOM 616 C CA . ALA A 1 86 ? 45.064 -22.185 31.385 1.00 26.93 86 ALA A CA 1
ATOM 617 C C . ALA A 1 86 ? 43.751 -22.034 32.152 1.00 27.26 86 ALA A C 1
ATOM 618 O O . ALA A 1 86 ? 42.656 -22.120 31.574 1.00 25.17 86 ALA A O 1
ATOM 620 N N . ASP A 1 87 ? 43.852 -21.811 33.460 1.00 27.93 87 ASP A N 1
ATOM 621 C CA . ASP A 1 87 ? 42.660 -21.636 34.271 1.00 26.89 87 ASP A CA 1
ATOM 622 C C . ASP A 1 87 ? 41.967 -20.345 33.864 1.00 26.33 87 ASP A C 1
ATOM 623 O O . ASP A 1 87 ? 40.740 -20.274 33.766 1.00 24.30 87 ASP A O 1
ATOM 628 N N . SER A 1 88 ? 42.765 -19.319 33.611 1.00 24.04 88 SER A N 1
ATOM 629 C CA . SER A 1 88 ? 42.206 -18.039 33.221 1.00 22.02 88 SER A CA 1
ATOM 630 C C . SER A 1 88 ? 41.572 -18.125 31.837 1.00 19.76 88 SER A C 1
ATOM 631 O O . SER A 1 88 ? 40.532 -17.521 31.590 1.00 18.17 88 SER A O 1
ATOM 634 N N . VAL A 1 89 ? 42.185 -18.873 30.931 1.00 20.51 89 VAL A N 1
ATOM 635 C CA . VAL A 1 89 ? 41.593 -18.993 29.607 1.00 20.81 89 VAL A CA 1
ATOM 636 C C . VAL A 1 89 ? 40.252 -19.711 29.705 1.00 22.83 89 VAL A C 1
ATOM 637 O O . VAL A 1 89 ? 39.279 -19.306 29.070 1.00 23.17 89 VAL A O 1
ATOM 641 N N . LEU A 1 90 ? 40.183 -20.769 30.515 1.00 24.20 90 LEU A N 1
ATOM 642 C CA . LEU A 1 90 ? 38.922 -21.509 30.691 1.00 24.13 90 LEU A CA 1
ATOM 643 C C . LEU A 1 90 ? 37.816 -20.622 31.231 1.00 24.23 90 LEU A C 1
ATOM 644 O O . LEU A 1 90 ? 36.681 -20.721 30.796 1.00 23.45 90 LEU A O 1
ATOM 649 N N . ALA A 1 91 ? 38.152 -19.770 32.198 1.00 22.10 91 ALA A N 1
ATOM 650 C CA . ALA A 1 91 ? 37.189 -18.860 32.792 1.00 22.85 91 ALA A CA 1
ATOM 651 C C . ALA A 1 91 ? 36.703 -17.928 31.693 1.00 22.00 91 ALA A C 1
ATOM 652 O O . ALA A 1 91 ? 35.538 -17.608 31.629 1.00 22.77 91 ALA A O 1
ATOM 654 N N . GLY A 1 92 ? 37.615 -17.481 30.834 1.00 21.41 92 GLY A N 1
ATOM 655 C CA . GLY A 1 92 ? 37.200 -16.620 29.743 1.00 20.36 92 GLY A CA 1
ATOM 656 C C . GLY A 1 92 ? 36.310 -17.375 28.766 1.00 21.02 92 GLY A C 1
ATOM 657 O O . GLY A 1 92 ? 35.303 -16.834 28.315 1.00 20.59 92 GLY A O 1
ATOM 658 N N . LEU A 1 93 ? 36.664 -18.621 28.439 1.00 21.70 93 LEU A N 1
ATOM 659 C CA . LEU A 1 93 ? 35.857 -19.415 27.506 1.00 24.23 93 LEU A CA 1
ATOM 660 C C . LEU A 1 93 ? 34.423 -19.617 28.018 1.00 26.48 93 LEU A C 1
ATOM 661 O O . LEU A 1 93 ? 33.481 -19.727 27.225 1.00 27.87 93 LEU A O 1
ATOM 666 N N . LYS A 1 94 ? 34.256 -19.674 29.341 1.00 27.62 94 LYS A N 1
ATOM 667 C CA . LYS A 1 94 ? 32.933 -19.820 29.949 1.00 28.97 94 LYS A CA 1
ATOM 668 C C . LYS A 1 94 ? 32.033 -18.618 29.672 1.00 29.27 94 LYS A C 1
ATOM 669 O O . LYS A 1 94 ? 30.820 -18.755 29.657 1.00 29.24 94 LYS A O 1
ATOM 675 N N . ALA A 1 95 ? 32.606 -17.437 29.455 1.00 27.31 95 ALA A N 1
ATOM 676 C CA . ALA A 1 95 ? 31.789 -16.261 29.204 1.00 28.36 95 ALA A CA 1
ATOM 677 C C . ALA A 1 95 ? 31.772 -15.834 27.745 1.00 28.37 95 ALA A C 1
ATOM 678 O O . ALA A 1 95 ? 31.276 -14.756 27.416 1.00 28.76 95 ALA A O 1
ATOM 680 N N . ALA A 1 96 ? 32.280 -16.704 26.880 1.00 28.44 96 ALA A N 1
ATOM 681 C CA . ALA A 1 96 ? 32.371 -16.437 25.448 1.00 28.98 96 ALA A CA 1
ATOM 682 C C . ALA A 1 96 ? 31.065 -16.477 24.679 1.00 29.32 96 ALA A C 1
ATOM 683 O O . ALA A 1 96 ? 31.060 -16.320 23.455 1.00 30.22 96 ALA A O 1
ATOM 685 N N . GLY A 1 97 ? 29.955 -16.709 25.369 1.00 29.46 97 GLY A N 1
ATOM 686 C CA . GLY A 1 97 ? 28.679 -16.755 24.677 1.00 29.12 97 GLY A CA 1
ATOM 687 C C . GLY A 1 97 ? 28.538 -17.940 23.737 1.00 28.83 97 GLY A C 1
ATOM 688 O O . GLY A 1 97 ? 29.065 -19.017 24.012 1.00 29.13 97 GLY A O 1
ATOM 689 N N . ASP A 1 98 ? 27.846 -17.742 22.613 1.00 27.64 98 ASP A N 1
ATOM 690 C CA . ASP A 1 98 ? 27.635 -18.823 21.650 1.00 27.67 98 ASP A CA 1
ATOM 691 C C . ASP A 1 98 ? 28.580 -18.771 20.449 1.00 25.44 98 ASP A C 1
ATOM 692 O O . ASP A 1 98 ? 28.384 -19.461 19.450 1.00 23.97 98 ASP A O 1
ATOM 697 N N . ALA A 1 99 ? 29.622 -17.959 20.563 1.00 24.26 99 ALA A N 1
ATOM 698 C CA . ALA A 1 99 ? 30.600 -17.831 19.496 1.00 23.79 99 ALA A CA 1
ATOM 699 C C . ALA A 1 99 ? 31.084 -19.199 19.027 1.00 20.93 99 ALA A C 1
ATOM 700 O O . ALA A 1 99 ? 31.442 -20.046 19.833 1.00 22.45 99 ALA A O 1
ATOM 702 N N . GLN A 1 100 ? 31.116 -19.425 17.726 1.00 19.02 100 GLN A N 1
ATOM 703 C CA . GLN A 1 100 ? 31.594 -20.725 17.257 1.00 18.40 100 GLN A CA 1
ATOM 704 C C . GLN A 1 100 ? 33.109 -20.832 17.282 1.00 16.54 100 GLN A C 1
ATOM 705 O O . GLN A 1 100 ? 33.651 -21.933 17.426 1.00 15.40 100 GLN A O 1
ATOM 711 N N . TRP A 1 101 ? 33.785 -19.690 17.116 1.00 15.22 101 TRP A N 1
ATOM 712 C CA . TRP A 1 101 ? 35.246 -19.641 17.100 1.00 15.55 101 TRP A CA 1
ATOM 713 C C . TRP A 1 101 ? 35.763 -18.644 18.134 1.00 15.08 101 TRP A C 1
ATOM 714 O O . TRP A 1 101 ? 35.143 -17.600 18.337 1.00 13.53 101 TRP A O 1
ATOM 725 N N . VAL A 1 102 ? 36.884 -18.975 18.779 1.00 13.55 102 VAL A N 1
ATOM 726 C CA . VAL A 1 102 ? 37.470 -18.094 19.787 1.00 13.94 102 VAL A CA 1
ATOM 727 C C . VAL A 1 102 ? 38.929 -17.796 19.481 1.00 14.02 102 VAL A C 1
ATOM 728 O O . VAL A 1 102 ? 39.664 -18.647 19.002 1.00 11.85 102 VAL A O 1
ATOM 732 N N . LEU A 1 103 ? 39.325 -16.560 19.771 1.00 13.62 103 LEU A N 1
ATOM 733 C CA . LEU A 1 103 ? 40.673 -16.052 19.536 1.00 16.27 103 LEU A CA 1
ATOM 734 C C . LEU A 1 103 ? 41.280 -15.832 20.909 1.00 15.78 103 LEU A C 1
ATOM 735 O O . LEU A 1 103 ? 40.765 -15.024 21.650 1.00 20.01 103 LEU A O 1
ATOM 740 N N . VAL A 1 104 ? 42.358 -16.526 21.266 1.00 14.23 104 VAL A N 1
ATOM 741 C CA . VAL A 1 104 ? 42.957 -16.315 22.586 1.00 14.27 104 VAL A CA 1
ATOM 742 C C . VAL A 1 104 ? 44.248 -15.521 22.368 1.00 12.91 104 VAL A C 1
ATOM 743 O O . VAL A 1 104 ? 45.111 -15.941 21.596 1.00 13.59 104 VAL A O 1
ATOM 747 N N . HIS A 1 105 ? 44.378 -14.397 23.067 1.00 12.64 105 HIS A N 1
ATOM 748 C CA . HIS A 1 105 ? 45.524 -13.519 22.895 1.00 13.16 105 HIS A CA 1
ATOM 749 C C . HIS A 1 105 ? 46.108 -13.027 24.208 1.00 13.68 105 HIS A C 1
ATOM 750 O O . HIS A 1 105 ? 45.380 -12.535 25.059 1.00 15.49 105 HIS A O 1
ATOM 757 N N . ASP A 1 106 ? 47.430 -13.126 24.353 1.00 15.08 106 ASP A N 1
ATOM 758 C CA . ASP A 1 106 ? 48.090 -12.661 25.580 1.00 17.92 106 ASP A CA 1
ATOM 759 C C . ASP A 1 106 ? 47.960 -11.161 25.787 1.00 17.82 106 ASP A C 1
ATOM 760 O O . ASP A 1 106 ? 48.175 -10.391 24.870 1.00 17.90 106 ASP A O 1
ATOM 765 N N . ALA A 1 107 ? 47.607 -10.735 26.982 1.00 18.11 107 ALA A N 1
ATOM 766 C CA . ALA A 1 107 ? 47.506 -9.308 27.242 1.00 16.94 107 ALA A CA 1
ATOM 767 C C . ALA A 1 107 ? 48.892 -8.657 27.006 1.00 19.33 107 ALA A C 1
ATOM 768 O O . ALA A 1 107 ? 48.972 -7.490 26.626 1.00 23.44 107 ALA A O 1
ATOM 770 N N . ALA A 1 108 ? 49.962 -9.430 27.182 1.00 18.10 108 ALA A N 1
ATOM 771 C CA . ALA A 1 108 ? 51.317 -8.918 27.070 1.00 19.23 108 ALA A CA 1
ATOM 772 C C . ALA A 1 108 ? 51.935 -8.840 25.685 1.00 20.63 108 ALA A C 1
ATOM 773 O O . ALA A 1 108 ? 53.166 -8.647 25.563 1.00 19.92 108 ALA A O 1
ATOM 775 N N . ARG A 1 109 ? 51.119 -9.015 24.644 1.00 18.51 109 ARG A N 1
ATOM 776 C CA . ARG A 1 109 ? 51.609 -8.931 23.264 1.00 19.52 109 ARG A CA 1
ATOM 777 C C . ARG A 1 109 ? 50.879 -7.763 22.603 1.00 19.19 109 ARG A C 1
ATOM 778 O O . ARG A 1 109 ? 49.928 -7.957 21.825 1.00 21.79 109 ARG A O 1
ATOM 786 N N . PRO A 1 110 ? 51.348 -6.533 22.867 1.00 17.21 110 PRO A N 1
ATOM 787 C CA . PRO A 1 110 ? 50.717 -5.336 22.319 1.00 15.96 110 PRO A CA 1
ATOM 788 C C . PRO A 1 110 ? 51.055 -4.951 20.899 1.00 16.82 110 PRO A C 1
ATOM 789 O O . PRO A 1 110 ? 50.436 -4.024 20.372 1.00 18.04 110 PRO A O 1
ATOM 793 N N . CYS A 1 111 ? 51.976 -5.671 20.272 1.00 14.80 111 CYS A N 1
ATOM 794 C CA . CYS A 1 111 ? 52.440 -5.300 18.946 1.00 16.56 111 CYS A CA 1
ATOM 795 C C . CYS A 1 111 ? 51.777 -5.994 17.786 1.00 17.15 111 CYS A C 1
ATOM 796 O O . CYS A 1 111 ? 52.241 -5.871 16.655 1.00 18.96 111 CYS A O 1
ATOM 799 N N . LEU A 1 112 ? 50.675 -6.701 18.041 1.00 15.62 112 LEU A N 1
ATOM 800 C CA . LEU A 1 112 ? 49.954 -7.402 16.967 1.00 16.39 112 LEU A CA 1
ATOM 801 C C . LEU A 1 112 ? 49.513 -6.532 15.794 1.00 15.37 112 LEU A C 1
ATOM 802 O O . LEU A 1 112 ? 48.894 -5.495 15.982 1.00 16.79 112 LEU A O 1
ATOM 807 N N . HIS A 1 113 ? 49.817 -6.988 14.585 1.00 16.51 113 HIS A N 1
ATOM 808 C CA . HIS A 1 113 ? 49.437 -6.287 13.364 1.00 19.86 113 HIS A CA 1
ATOM 809 C C . HIS A 1 113 ? 48.146 -6.822 12.748 1.00 18.35 113 HIS A C 1
ATOM 810 O O . HIS A 1 113 ? 47.831 -8.000 12.833 1.00 17.24 113 HIS A O 1
ATOM 817 N N . GLN A 1 114 ? 47.402 -5.940 12.096 1.00 18.03 114 GLN A N 1
ATOM 818 C CA . GLN A 1 114 ? 46.157 -6.351 11.485 1.00 17.50 114 GLN A CA 1
ATOM 819 C C . GLN A 1 114 ? 46.277 -7.366 10.370 1.00 17.21 114 GLN A C 1
ATOM 820 O O . GLN A 1 114 ? 45.386 -8.200 10.179 1.00 19.04 114 GLN A O 1
ATOM 826 N N . ASP A 1 115 ? 47.351 -7.312 9.594 1.00 18.20 115 ASP A N 1
ATOM 827 C CA . ASP A 1 115 ? 47.466 -8.274 8.510 1.00 19.07 115 ASP A CA 1
ATOM 828 C C . ASP A 1 115 ? 47.612 -9.701 9.053 1.00 17.44 115 ASP A C 1
ATOM 829 O O . ASP A 1 115 ? 46.986 -10.643 8.543 1.00 18.85 115 ASP A O 1
ATOM 834 N N . ASP A 1 116 ? 48.411 -9.871 10.104 1.00 16.36 116 ASP A N 1
ATOM 835 C CA . ASP A 1 116 ? 48.579 -11.202 10.729 1.00 15.08 116 ASP A CA 1
ATOM 836 C C . ASP A 1 116 ? 47.239 -11.671 11.315 1.00 13.47 116 ASP A C 1
ATOM 837 O O . ASP A 1 116 ? 46.831 -12.828 11.144 1.00 13.72 116 ASP A O 1
ATOM 842 N N . LEU A 1 117 ? 46.555 -10.765 12.007 1.00 13.04 117 LEU A N 1
ATOM 843 C CA . LEU A 1 117 ? 45.282 -11.106 12.631 1.00 12.90 117 LEU A CA 1
ATOM 844 C C . LEU A 1 117 ? 44.298 -11.574 11.575 1.00 13.19 117 LEU A C 1
ATOM 845 O O . LEU A 1 117 ? 43.629 -12.606 11.728 1.00 13.10 117 LEU A O 1
ATOM 850 N N . ALA A 1 118 ? 44.223 -10.847 10.457 1.00 14.41 118 ALA A N 1
ATOM 851 C CA . ALA A 1 118 ? 43.297 -11.228 9.392 1.00 14.50 118 ALA A CA 1
ATOM 852 C C . ALA A 1 118 ? 43.631 -12.566 8.745 1.00 15.04 118 ALA A C 1
ATOM 853 O O . ALA A 1 118 ? 42.724 -13.314 8.405 1.00 16.56 118 ALA A O 1
ATOM 855 N N . ARG A 1 119 ? 44.921 -12.876 8.582 1.00 14.91 119 ARG A N 1
ATOM 856 C CA . ARG A 1 119 ? 45.301 -14.145 7.979 1.00 15.41 119 ARG A CA 1
ATOM 857 C C . ARG A 1 119 ? 44.976 -15.283 8.940 1.00 15.22 119 ARG A C 1
ATOM 858 O O . ARG A 1 119 ? 44.605 -16.368 8.511 1.00 16.22 119 ARG A O 1
ATOM 866 N N . LEU A 1 120 ? 45.114 -15.020 10.240 1.00 15.02 120 LEU A N 1
ATOM 867 C CA . LEU A 1 120 ? 44.791 -16.045 11.228 1.00 14.85 120 LEU A CA 1
ATOM 868 C C . LEU A 1 120 ? 43.291 -16.362 11.188 1.00 14.00 120 LEU A C 1
ATOM 869 O O . LEU A 1 120 ? 42.886 -17.538 11.206 1.00 14.15 120 LEU A O 1
ATOM 874 N N . LEU A 1 121 ? 42.452 -15.322 11.132 1.00 14.15 121 LEU A N 1
ATOM 875 C CA . LEU A 1 121 ? 41.001 -15.521 11.098 1.00 15.23 121 LEU A CA 1
ATOM 876 C C . LEU A 1 121 ? 40.512 -16.280 9.864 1.00 14.35 121 LEU A C 1
ATOM 877 O O . LEU A 1 121 ? 39.446 -16.911 9.887 1.00 13.91 121 LEU A O 1
ATOM 882 N N . ALA A 1 122 ? 41.247 -16.197 8.774 1.00 17.52 122 ALA A N 1
ATOM 883 C CA . ALA A 1 122 ? 40.831 -16.918 7.578 1.00 18.62 122 ALA A CA 1
ATOM 884 C C . ALA A 1 122 ? 40.772 -18.433 7.805 1.00 19.23 122 ALA A C 1
ATOM 885 O O . ALA A 1 122 ? 40.137 -19.150 7.044 1.00 18.10 122 ALA A O 1
ATOM 887 N N . LEU A 1 123 ? 41.423 -18.931 8.863 1.00 17.55 123 LEU A N 1
ATOM 888 C CA . LEU A 1 123 ? 41.402 -20.356 9.146 1.00 17.15 123 LEU A CA 1
ATOM 889 C C . LEU A 1 123 ? 40.006 -20.922 9.353 1.00 17.78 123 LEU A C 1
ATOM 890 O O . LEU A 1 123 ? 39.770 -22.116 9.105 1.00 20.06 123 LEU A O 1
ATOM 895 N N . SER A 1 124 ? 39.064 -20.092 9.793 1.00 16.19 124 SER A N 1
ATOM 896 C CA . SER A 1 124 ? 37.729 -20.638 10.020 1.00 18.19 124 SER A CA 1
ATOM 897 C C . SER A 1 124 ? 37.031 -21.072 8.731 1.00 20.62 124 SER A C 1
ATOM 898 O O . SER A 1 124 ? 36.046 -21.812 8.777 1.00 22.27 124 SER A O 1
ATOM 901 N N . GLU A 1 125 ? 37.545 -20.628 7.590 1.00 23.33 125 GLU A N 1
ATOM 902 C CA . GLU A 1 125 ? 36.937 -20.984 6.314 1.00 27.70 125 GLU A CA 1
ATOM 903 C C . GLU A 1 125 ? 37.643 -22.173 5.667 1.00 30.97 125 GLU A C 1
ATOM 904 O O . GLU A 1 125 ? 37.181 -22.709 4.651 1.00 32.34 125 GLU A O 1
ATOM 910 N N . THR A 1 126 ? 38.748 -22.607 6.263 1.00 31.53 126 THR A N 1
ATOM 911 C CA . THR A 1 126 ? 39.520 -23.696 5.676 1.00 33.82 126 THR A CA 1
ATOM 912 C C . THR A 1 126 ? 40.027 -24.764 6.637 1.00 32.92 126 THR A C 1
ATOM 913 O O . THR A 1 126 ? 40.761 -25.658 6.218 1.00 34.95 126 THR A O 1
ATOM 917 N N . SER A 1 127 ? 39.649 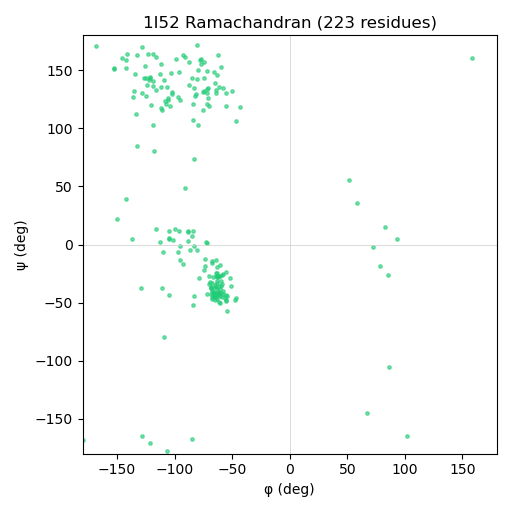-24.675 7.911 1.00 30.50 127 SER A N 1
ATOM 918 C CA . SER A 1 127 ? 40.101 -25.634 8.919 1.00 29.11 127 SER A CA 1
ATOM 919 C C . SER A 1 127 ? 39.022 -25.981 9.933 1.00 29.32 127 SER A C 1
ATOM 920 O O . SER A 1 127 ? 38.142 -25.172 10.197 1.00 29.11 127 SER A O 1
ATOM 923 N N . ARG A 1 128 ? 39.086 -27.182 10.499 1.00 29.15 128 ARG A N 1
ATOM 924 C CA . ARG A 1 128 ? 38.131 -27.562 11.530 1.00 30.02 128 ARG A CA 1
ATOM 925 C C . ARG A 1 128 ? 38.872 -27.700 12.837 1.00 29.84 128 ARG A C 1
ATOM 926 O O . ARG A 1 128 ? 38.287 -28.050 13.861 1.00 30.41 128 ARG A O 1
ATOM 934 N N . THR A 1 129 ? 40.175 -27.426 12.805 1.00 28.15 129 THR A N 1
ATOM 935 C CA . THR A 1 129 ? 40.988 -27.527 14.013 1.00 27.30 129 THR A CA 1
ATOM 936 C C . THR A 1 129 ? 41.438 -26.153 14.484 1.00 25.80 129 THR A C 1
ATOM 937 O O . THR A 1 129 ? 41.483 -25.896 15.670 1.00 26.57 129 THR A O 1
ATOM 941 N N . GLY A 1 130 ? 41.748 -25.269 13.549 1.00 21.43 130 GLY A N 1
ATOM 942 C CA . GLY A 1 130 ? 42.215 -23.960 13.952 1.00 20.09 130 GLY A CA 1
ATOM 943 C C . GLY A 1 130 ? 43.721 -23.865 13.820 1.00 17.89 130 GLY A C 1
ATOM 944 O O . GLY A 1 130 ? 44.350 -24.687 13.153 1.00 19.94 130 GLY A O 1
ATOM 945 N N . GLY A 1 131 ? 44.303 -22.852 14.450 1.00 15.47 131 GLY A N 1
ATOM 946 C CA . GLY A 1 131 ? 45.743 -22.682 14.363 1.00 14.19 131 GLY A CA 1
ATOM 947 C C . GLY A 1 131 ? 46.252 -21.488 15.150 1.00 14.34 131 GLY A C 1
ATOM 948 O O . GLY A 1 131 ? 45.526 -20.889 15.917 1.00 14.21 131 GLY A O 1
ATOM 949 N N . ILE A 1 132 ? 47.512 -21.136 14.919 1.00 14.06 132 ILE A N 1
ATOM 950 C CA . ILE A 1 132 ? 48.178 -20.068 15.653 1.00 14.94 132 ILE A CA 1
ATOM 951 C C . ILE A 1 132 ? 49.102 -19.249 14.779 1.00 14.38 132 ILE A C 1
ATOM 952 O O . ILE A 1 132 ? 49.509 -19.694 13.693 1.00 14.47 132 ILE A O 1
ATOM 957 N N . LEU A 1 133 ? 49.401 -18.029 15.231 1.00 13.69 133 LEU A N 1
ATOM 958 C CA . LEU A 1 133 ? 50.409 -17.229 14.540 1.00 13.88 133 LEU A CA 1
ATOM 959 C C . LEU A 1 133 ? 51.723 -17.812 15.084 1.00 15.59 133 LEU A C 1
ATOM 960 O O . LEU A 1 133 ? 51.838 -18.153 16.274 1.00 13.80 133 LEU A O 1
ATOM 965 N N . ALA A 1 134 ? 52.702 -17.894 14.205 1.00 14.43 134 ALA A N 1
ATOM 966 C CA . ALA A 1 134 ? 53.999 -18.432 14.575 1.00 14.67 134 ALA A CA 1
ATOM 967 C C . ALA A 1 134 ? 55.074 -17.828 13.691 1.00 16.40 134 ALA A C 1
ATOM 968 O O . ALA A 1 134 ? 54.796 -17.424 12.551 1.00 17.44 134 ALA A O 1
ATOM 970 N N . ALA A 1 135 ? 56.302 -17.726 14.207 1.00 16.50 135 ALA A N 1
ATOM 971 C CA . ALA A 1 135 ? 57.391 -17.164 13.407 1.00 18.42 135 ALA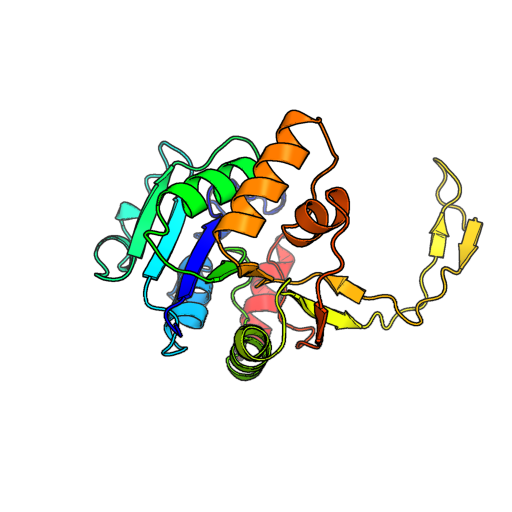 A CA 1
ATOM 972 C C . ALA A 1 135 ? 58.447 -18.241 13.262 1.00 18.65 135 ALA A C 1
ATOM 973 O O . ALA A 1 135 ? 58.768 -18.942 14.231 1.00 17.51 135 ALA A O 1
ATOM 975 N N . PRO A 1 136 ? 58.986 -18.401 12.043 1.00 21.20 136 PRO A N 1
ATOM 976 C CA . PRO A 1 136 ? 60.004 -19.421 11.814 1.00 21.24 136 PRO A CA 1
ATOM 977 C C . PRO A 1 136 ? 61.272 -19.172 12.605 1.00 21.37 136 PRO A C 1
ATOM 978 O O . PRO A 1 136 ? 61.688 -18.033 12.815 1.00 22.04 136 PRO A O 1
ATOM 982 N N . VAL A 1 137 ? 61.911 -20.244 13.035 1.00 22.23 137 VAL A N 1
ATOM 983 C CA . VAL A 1 137 ? 63.164 -20.091 13.752 1.00 23.94 137 VAL A CA 1
ATOM 984 C C . VAL A 1 137 ? 64.250 -19.654 12.779 1.00 24.50 137 VAL A C 1
ATOM 985 O O . VAL A 1 137 ? 64.377 -20.211 11.685 1.00 24.80 137 VAL A O 1
ATOM 989 N N . ARG A 1 138 ? 65.025 -18.651 13.188 1.00 26.40 138 ARG A N 1
ATOM 990 C CA . ARG A 1 138 ? 66.116 -18.117 12.377 1.00 28.86 138 ARG A CA 1
ATOM 991 C C . ARG A 1 138 ? 67.500 -18.549 12.879 1.00 28.18 138 ARG A C 1
ATOM 992 O O . ARG A 1 138 ? 68.356 -18.904 12.087 1.00 30.38 138 ARG A O 1
ATOM 1000 N N . ASP A 1 139 ? 67.735 -18.516 14.186 1.00 28.82 139 ASP A N 1
ATOM 1001 C CA . ASP A 1 139 ? 69.057 -18.894 14.694 1.00 27.40 139 ASP A CA 1
ATOM 1002 C C . ASP A 1 139 ? 69.343 -20.400 14.663 1.00 24.86 139 ASP A C 1
ATOM 1003 O O . ASP A 1 139 ? 68.430 -21.219 14.640 1.00 24.34 139 ASP A O 1
ATOM 1008 N N . THR A 1 140 ? 70.618 -20.763 14.648 1.00 22.06 140 THR A N 1
ATOM 1009 C CA . THR A 1 140 ? 70.996 -22.156 14.744 1.00 21.54 140 THR A CA 1
ATOM 1010 C C . THR A 1 140 ? 70.652 -22.461 16.209 1.00 20.39 140 THR A C 1
ATOM 1011 O O . THR A 1 140 ? 70.922 -21.651 17.089 1.00 22.80 140 THR A O 1
ATOM 1015 N N . MET A 1 141 ? 70.004 -23.588 16.474 1.00 20.54 141 MET A N 1
ATOM 1016 C CA . MET A 1 141 ? 69.619 -23.944 17.830 1.00 18.82 141 MET A CA 1
ATOM 1017 C C . MET A 1 141 ? 70.422 -25.104 18.373 1.00 20.49 141 MET A C 1
ATOM 1018 O O . MET A 1 141 ? 70.755 -26.046 17.639 1.00 20.81 141 MET A O 1
ATOM 1023 N N . LYS A 1 142 ? 70.751 -25.013 19.658 1.00 18.18 142 LYS A N 1
ATOM 1024 C CA . LYS A 1 142 ? 71.527 -26.043 20.334 1.00 19.84 142 LYS A CA 1
ATOM 1025 C C . LYS A 1 142 ? 70.737 -26.656 21.472 1.00 21.09 142 LYS A C 1
ATOM 1026 O O . LYS A 1 142 ? 70.035 -25.963 22.200 1.00 21.48 142 LYS A O 1
ATOM 1032 N N . ARG A 1 143 ? 70.867 -27.964 21.615 1.00 22.86 143 ARG A N 1
ATOM 1033 C CA . ARG A 1 143 ? 70.251 -28.677 22.715 1.00 23.73 143 ARG A CA 1
ATOM 1034 C C . ARG A 1 143 ? 71.402 -28.929 23.677 1.00 24.30 143 ARG A C 1
ATOM 1035 O O . ARG A 1 143 ? 72.472 -29.391 23.258 1.00 24.65 143 ARG A O 1
ATOM 1043 N N . ALA A 1 144 ? 71.191 -28.623 24.954 1.00 24.40 144 ALA A N 1
ATOM 1044 C CA . ALA A 1 144 ? 72.222 -28.802 25.972 1.00 26.18 144 ALA A CA 1
ATOM 1045 C C . ALA A 1 144 ? 72.159 -30.198 26.533 1.00 28.27 144 ALA A C 1
ATOM 1046 O O . ALA A 1 144 ? 71.119 -30.855 26.467 1.00 28.23 144 ALA A O 1
ATOM 1048 N N . GLU A 1 145 ? 73.279 -30.656 27.082 1.00 29.79 145 GLU A N 1
ATOM 1049 C CA . GLU A 1 145 ? 73.302 -31.965 27.702 1.00 32.11 145 GLU A CA 1
ATOM 1050 C C . GLU A 1 145 ? 72.566 -31.811 29.021 1.00 32.50 145 GLU A C 1
ATOM 1051 O O . GLU A 1 145 ? 72.650 -30.773 29.679 1.00 31.47 145 GLU A O 1
ATOM 1057 N N . PRO A 1 146 ? 71.807 -32.840 29.412 1.00 33.14 146 PRO A N 1
ATOM 1058 C CA . PRO A 1 146 ? 71.033 -32.843 30.653 1.00 34.87 146 PRO A CA 1
ATOM 1059 C C . PRO A 1 146 ? 71.768 -32.288 31.877 1.00 35.26 146 PRO A C 1
ATOM 1060 O O . PRO A 1 146 ? 72.800 -32.813 32.288 1.00 36.94 146 PRO A O 1
ATOM 1064 N N . GLY A 1 147 ? 71.225 -31.212 32.435 1.00 35.93 147 GLY A N 1
ATOM 1065 C CA . GLY A 1 147 ? 71.790 -30.598 33.622 1.00 36.52 147 GLY A CA 1
ATOM 1066 C C . GLY A 1 147 ? 73.090 -29.831 33.491 1.00 37.21 147 GLY A C 1
ATOM 1067 O O . GLY A 1 147 ? 73.556 -29.257 34.475 1.00 38.11 147 GLY A O 1
ATOM 1068 N N . LYS A 1 148 ? 73.674 -29.803 32.296 1.00 35.65 148 LYS A N 1
ATOM 1069 C CA . LYS A 1 148 ? 74.933 -29.097 32.087 1.00 36.58 148 LYS A CA 1
ATOM 1070 C C . LYS A 1 148 ? 74.856 -28.082 30.961 1.00 35.76 148 LYS A C 1
ATOM 1071 O O . LYS A 1 148 ? 74.061 -28.236 30.037 1.00 36.06 148 LYS A O 1
ATOM 1077 N N . ASN A 1 149 ? 75.696 -27.051 31.029 1.00 35.90 149 ASN A N 1
ATOM 1078 C CA . ASN A 1 149 ? 75.702 -26.029 29.985 1.00 34.51 149 ASN A CA 1
ATOM 1079 C C . ASN A 1 149 ? 76.694 -26.352 28.869 1.00 32.89 149 ASN A C 1
ATOM 1080 O O . ASN A 1 149 ? 77.489 -25.512 28.466 1.00 32.09 149 ASN A O 1
ATOM 1085 N N . ALA A 1 150 ? 76.636 -27.586 28.383 1.00 31.91 150 ALA A N 1
ATOM 1086 C CA . ALA A 1 150 ? 77.488 -28.053 27.298 1.00 29.84 150 ALA A CA 1
ATOM 1087 C C . ALA A 1 150 ? 76.559 -28.506 26.176 1.00 28.56 150 ALA A C 1
ATOM 1088 O O . ALA A 1 150 ? 75.491 -29.056 26.438 1.00 26.22 150 ALA A O 1
ATOM 1090 N N . ILE A 1 151 ? 76.949 -28.261 24.929 1.00 25.35 151 ILE A N 1
ATOM 1091 C CA . ILE A 1 151 ? 76.125 -28.649 23.790 1.00 24.89 151 ILE A CA 1
ATOM 1092 C C . ILE A 1 151 ? 76.064 -30.150 23.548 1.00 25.39 151 ILE A C 1
ATOM 1093 O O . ILE A 1 151 ? 77.092 -30.795 23.426 1.00 23.83 151 ILE A O 1
ATOM 1098 N N . ALA A 1 152 ? 74.857 -30.704 23.481 1.00 24.12 152 ALA A N 1
ATOM 1099 C CA . ALA A 1 152 ? 74.689 -32.120 23.181 1.00 25.92 152 ALA A CA 1
ATOM 1100 C C . ALA A 1 152 ? 74.740 -32.228 21.665 1.00 25.62 152 ALA A C 1
ATOM 1101 O O . ALA A 1 152 ? 75.495 -33.014 21.112 1.00 26.48 152 ALA A O 1
ATOM 1103 N N . HIS A 1 153 ? 73.922 -31.433 20.983 1.00 25.01 153 HIS A N 1
ATOM 1104 C CA . HIS A 1 153 ? 73.907 -31.445 19.527 1.00 24.55 153 HIS A CA 1
ATOM 1105 C C . HIS A 1 153 ? 73.101 -30.249 19.036 1.00 22.29 153 HIS A C 1
ATOM 1106 O O . HIS A 1 153 ? 72.482 -29.545 19.830 1.00 23.20 153 HIS A O 1
ATOM 1113 N N . THR A 1 154 ? 73.143 -30.016 17.736 1.00 21.12 154 THR A N 1
ATOM 1114 C CA . THR A 1 154 ? 72.397 -28.928 17.118 1.00 22.94 154 THR A CA 1
ATOM 1115 C C . THR A 1 154 ? 71.011 -29.465 16.781 1.00 23.93 154 THR A C 1
ATOM 1116 O O . THR A 1 154 ? 70.881 -30.589 16.296 1.00 25.46 154 THR A O 1
ATOM 1120 N N . VAL A 1 155 ? 69.983 -28.668 17.050 1.00 22.03 155 VAL A N 1
ATOM 1121 C CA . VAL A 1 155 ? 68.601 -29.062 16.752 1.00 24.40 155 VAL A CA 1
ATOM 1122 C C . VAL A 1 155 ? 68.210 -28.488 15.380 1.00 25.21 155 VAL A C 1
ATOM 1123 O O . VAL A 1 155 ? 68.313 -27.288 15.167 1.00 26.11 155 VAL A O 1
ATOM 1127 N N . ASP A 1 156 ? 67.773 -29.350 14.459 1.00 25.57 156 ASP A N 1
ATOM 1128 C CA . ASP A 1 156 ? 67.375 -28.931 13.110 1.00 26.92 156 ASP A CA 1
ATOM 1129 C C . ASP A 1 156 ? 66.312 -27.848 13.237 1.00 26.54 156 ASP A C 1
ATOM 1130 O O . ASP A 1 156 ? 65.240 -28.107 13.794 1.00 24.75 156 ASP A O 1
ATOM 1135 N N . ARG A 1 157 ? 66.587 -26.655 12.716 1.00 26.65 157 ARG A N 1
ATOM 1136 C CA . ARG A 1 157 ? 65.615 -25.569 12.805 1.00 28.17 157 ARG A CA 1
ATOM 1137 C C . ARG A 1 157 ? 64.606 -25.576 11.665 1.00 29.81 157 ARG A C 1
ATOM 1138 O O . ARG A 1 157 ? 63.664 -24.775 11.658 1.00 27.86 157 ARG A O 1
ATOM 1146 N N . ASN A 1 158 ? 64.796 -26.475 10.710 1.00 29.23 158 ASN A N 1
ATOM 1147 C CA . ASN A 1 158 ? 63.889 -26.594 9.578 1.00 31.05 158 ASN A CA 1
ATOM 1148 C C . ASN A 1 158 ? 62.559 -27.159 10.090 1.00 28.97 158 ASN A C 1
ATOM 1149 O O . ASN A 1 158 ? 62.509 -28.257 10.645 1.00 28.82 158 ASN A O 1
ATOM 1154 N N . GLY A 1 159 ? 61.485 -26.393 9.915 1.00 26.54 159 GLY A N 1
ATOM 1155 C CA . GLY A 1 159 ? 60.183 -26.827 10.389 1.00 25.10 159 GLY A CA 1
ATOM 1156 C C . GLY A 1 159 ? 59.989 -26.516 11.872 1.00 23.88 159 GLY A C 1
ATOM 1157 O O . GLY A 1 159 ? 59.081 -27.042 12.509 1.00 24.52 159 GLY A O 1
ATOM 1158 N N . LEU A 1 160 ? 60.840 -25.662 12.426 1.00 22.01 160 LEU A N 1
ATOM 1159 C CA . LEU A 1 160 ? 60.737 -25.305 13.833 1.00 21.11 160 LEU A CA 1
ATOM 1160 C C . LEU A 1 160 ? 60.190 -23.888 13.899 1.00 20.88 160 LEU A C 1
ATOM 1161 O O . LEU A 1 160 ? 60.650 -23.000 13.177 1.00 19.19 160 LEU A O 1
ATOM 1166 N N . TRP A 1 161 ? 59.225 -23.662 14.792 1.00 18.53 161 TRP A N 1
ATOM 1167 C CA . TRP A 1 161 ? 58.561 -22.362 14.883 1.00 17.82 161 TRP A CA 1
ATOM 1168 C C . TRP A 1 161 ? 58.397 -21.826 16.306 1.00 16.50 161 TRP A C 1
ATOM 1169 O O . TRP A 1 161 ? 58.209 -22.598 17.250 1.00 16.80 161 TRP A O 1
ATOM 1180 N N . HIS A 1 162 ? 58.462 -20.499 16.436 1.00 17.00 162 HIS A N 1
ATOM 1181 C CA . HIS A 1 162 ? 58.188 -19.829 17.710 1.00 16.90 162 HIS A CA 1
ATOM 1182 C C . HIS A 1 162 ? 56.644 -19.669 17.765 1.00 17.14 162 HIS A C 1
ATOM 1183 O O . HIS A 1 162 ? 56.086 -19.053 16.873 1.00 17.38 162 HIS A O 1
ATOM 1190 N N . ALA A 1 163 ? 55.978 -20.225 18.767 1.00 15.32 163 ALA A N 1
ATOM 1191 C CA . ALA A 1 163 ? 54.533 -20.082 18.901 1.00 15.69 163 ALA A CA 1
ATOM 1192 C C . ALA A 1 163 ? 54.231 -18.681 19.402 1.00 17.78 163 ALA A C 1
ATOM 1193 O O . ALA A 1 163 ? 54.854 -18.202 20.356 1.00 19.71 163 ALA A O 1
ATOM 1195 N N . LEU A 1 164 ? 53.297 -17.990 18.749 1.00 14.50 164 LEU A N 1
ATOM 1196 C CA . LEU A 1 164 ? 52.924 -16.627 19.202 1.00 15.08 164 LEU A CA 1
ATOM 1197 C C . LEU A 1 164 ? 51.434 -16.647 19.505 1.00 13.76 164 LEU A C 1
ATOM 1198 O O . LEU A 1 164 ? 50.823 -17.707 19.582 1.00 13.57 164 LEU A O 1
ATOM 1203 N N . THR A 1 165 ? 50.828 -15.484 19.752 1.00 15.00 165 THR A N 1
ATOM 1204 C CA . THR A 1 165 ? 49.378 -15.439 19.888 1.00 15.19 165 THR A CA 1
ATOM 1205 C C . THR A 1 165 ? 48.968 -14.241 19.006 1.00 14.81 165 THR A C 1
ATOM 1206 O O . THR A 1 165 ? 49.798 -13.372 18.698 1.00 14.65 165 THR A O 1
ATOM 1210 N N . PRO A 1 166 ? 47.690 -14.140 18.641 1.00 12.88 166 PRO A N 1
ATOM 1211 C CA . PRO A 1 166 ? 46.579 -15.033 18.963 1.00 13.30 166 PRO A CA 1
ATOM 1212 C C . PRO A 1 166 ? 46.664 -16.460 18.460 1.00 13.51 166 PRO A C 1
ATOM 1213 O O . PRO A 1 166 ? 47.418 -16.776 17.531 1.00 12.70 166 PRO A O 1
ATOM 1217 N N . GLN A 1 167 ? 45.813 -17.271 19.080 1.00 12.12 167 GLN A N 1
ATOM 1218 C CA . GLN A 1 167 ? 45.646 -18.680 18.739 1.00 13.36 167 GLN A CA 1
ATOM 1219 C C . GLN A 1 167 ? 44.129 -18.753 18.555 1.00 12.99 167 GLN A C 1
ATOM 1220 O O . GLN A 1 167 ? 43.349 -18.261 19.371 1.00 16.07 167 GLN A O 1
ATOM 1226 N N . PHE A 1 168 ? 43.729 -19.334 17.428 1.00 11.26 168 PHE A N 1
ATOM 1227 C CA . PHE A 1 168 ? 42.334 -19.351 16.988 1.00 13.13 168 PHE A CA 1
ATOM 1228 C C . PHE A 1 168 ? 41.758 -20.742 16.819 1.00 13.23 168 PHE A C 1
ATOM 1229 O O . PHE A 1 168 ? 42.252 -21.524 15.997 1.00 13.44 168 PHE A O 1
ATOM 1237 N N . PHE A 1 169 ? 40.707 -21.039 17.572 1.00 13.59 169 PHE A N 1
ATOM 1238 C CA . PHE A 1 169 ? 40.141 -22.400 17.512 1.00 13.39 169 PHE A CA 1
ATOM 1239 C C . PHE A 1 169 ? 38.652 -22.438 17.675 1.00 14.13 169 PHE A C 1
ATOM 1240 O O . PHE A 1 169 ? 38.050 -21.488 18.153 1.00 13.84 169 PHE A O 1
ATOM 1248 N N . PRO A 1 170 ? 38.015 -23.551 17.246 1.00 14.14 170 PRO A N 1
ATOM 1249 C CA . PRO A 1 170 ? 36.565 -23.649 17.444 1.00 13.06 170 PRO A CA 1
ATOM 1250 C C . PRO A 1 170 ? 36.428 -23.593 18.994 1.00 14.42 170 PRO A C 1
ATOM 1251 O O . PRO A 1 170 ? 37.169 -24.246 19.723 1.00 15.68 170 PRO A O 1
ATOM 1255 N N . ARG A 1 171 ? 35.477 -22.815 19.475 1.00 14.63 171 ARG A N 1
ATOM 1256 C CA . ARG A 1 171 ? 35.256 -22.568 20.895 1.00 15.74 171 ARG A CA 1
ATOM 1257 C C . ARG A 1 171 ? 35.082 -23.813 21.766 1.00 17.28 171 ARG A C 1
ATOM 1258 O O . ARG A 1 171 ? 35.822 -24.043 22.734 1.00 18.60 171 ARG A O 1
ATOM 1266 N N . GLU A 1 172 ? 34.106 -24.642 21.418 1.00 18.88 172 GLU A N 1
ATOM 1267 C CA . GLU A 1 172 ? 33.865 -25.811 22.264 1.00 16.00 172 GLU A CA 1
ATOM 1268 C C . GLU A 1 172 ? 34.992 -26.851 22.181 1.00 14.89 172 GLU A C 1
ATOM 1269 O O . GLU A 1 172 ? 35.335 -27.509 23.189 1.00 15.66 172 GLU A O 1
ATOM 1275 N N . LEU A 1 173 ? 35.631 -26.971 21.018 1.00 14.93 173 LEU A N 1
ATOM 1276 C CA . LEU A 1 173 ? 36.745 -27.921 20.904 1.00 14.26 173 LEU A CA 1
ATOM 1277 C C . LEU A 1 173 ? 37.869 -27.444 21.843 1.00 16.49 173 LEU A C 1
ATOM 1278 O O . LEU A 1 173 ? 38.445 -28.242 22.553 1.00 17.22 173 LEU A O 1
ATOM 1283 N N . LEU A 1 174 ? 38.153 -26.138 21.859 1.00 16.30 174 LEU A N 1
ATOM 1284 C CA . LEU A 1 174 ? 39.209 -25.622 22.725 1.00 17.77 174 LEU A CA 1
ATOM 1285 C C . LEU A 1 174 ? 38.858 -25.857 24.174 1.00 16.66 174 LEU A C 1
ATOM 1286 O O . LEU A 1 174 ? 39.693 -26.313 24.956 1.00 19.56 174 LEU A O 1
ATOM 1291 N N . HIS A 1 175 ? 37.623 -25.524 24.541 1.00 16.23 175 HIS A N 1
ATOM 1292 C CA . HIS A 1 175 ? 37.170 -25.711 25.909 1.00 17.84 175 HIS A CA 1
ATOM 1293 C C . HIS A 1 175 ? 37.365 -27.186 26.321 1.00 18.52 175 HIS A C 1
ATOM 1294 O O . HIS A 1 175 ? 37.916 -27.492 27.394 1.00 21.60 175 HIS A O 1
ATOM 1301 N N . ASP A 1 176 ? 36.926 -28.110 25.474 1.00 20.23 176 ASP A N 1
ATOM 1302 C CA . ASP A 1 176 ? 37.040 -29.528 25.793 1.00 20.27 176 ASP A CA 1
ATOM 1303 C C . ASP A 1 176 ? 38.468 -30.019 25.931 1.00 20.61 176 ASP A C 1
ATOM 1304 O O . ASP A 1 176 ? 38.781 -30.763 26.862 1.00 20.99 176 ASP A O 1
ATOM 1309 N N . CYS A 1 177 ? 39.340 -29.571 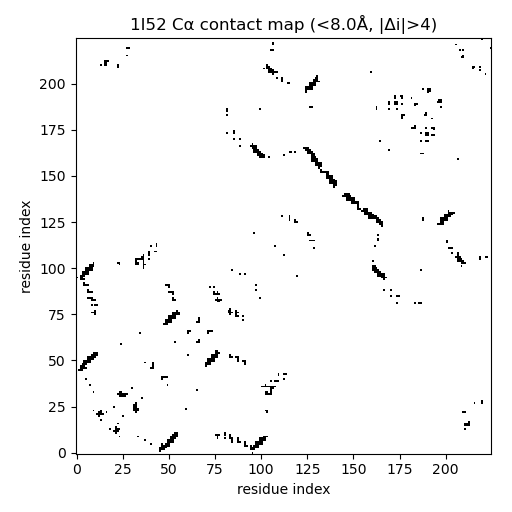25.027 1.00 20.00 177 CYS A N 1
ATOM 1310 C CA . CYS A 1 177 ? 40.748 -29.992 25.047 1.00 20.79 177 CYS A CA 1
ATOM 1311 C C . CYS A 1 177 ? 41.490 -29.440 26.273 1.00 21.68 177 CYS A C 1
ATOM 1312 O O . CYS A 1 177 ? 42.289 -30.170 26.877 1.00 22.09 177 CYS A O 1
ATOM 1315 N N . LEU A 1 178 ? 41.212 -28.185 26.649 1.00 21.23 178 LEU A N 1
ATOM 1316 C CA . LEU A 1 178 ? 41.844 -27.584 27.826 1.00 23.61 178 LEU A CA 1
ATOM 1317 C C . LEU A 1 178 ? 41.330 -28.288 29.064 1.00 24.56 178 LEU A C 1
ATOM 1318 O O . LEU A 1 178 ? 42.067 -28.517 30.032 1.00 25.07 178 LEU A O 1
ATOM 1323 N N . THR A 1 179 ? 40.053 -28.632 29.036 1.00 22.87 179 THR A N 1
ATOM 1324 C CA . THR A 1 179 ? 39.464 -29.287 30.187 1.00 24.60 179 THR A CA 1
ATOM 1325 C C . THR A 1 179 ? 40.074 -30.662 30.396 1.00 24.94 179 THR A C 1
ATOM 1326 O O . THR A 1 179 ? 40.410 -31.018 31.523 1.00 26.57 179 THR A O 1
ATOM 1330 N N . ARG A 1 180 ? 40.241 -31.417 29.318 1.00 25.93 180 ARG A N 1
ATOM 1331 C CA . ARG A 1 180 ? 40.814 -32.759 29.402 1.00 28.90 180 ARG A CA 1
ATOM 1332 C C . ARG A 1 180 ? 42.283 -32.715 29.794 1.00 30.38 180 ARG A C 1
ATOM 1333 O O . ARG A 1 180 ? 42.716 -33.455 30.680 1.00 31.00 180 ARG A O 1
ATOM 1341 N N . ALA A 1 181 ? 43.041 -31.845 29.131 1.00 29.68 181 ALA A N 1
ATOM 1342 C CA . ALA A 1 181 ? 44.469 -31.716 29.401 1.00 31.12 181 ALA A CA 1
ATOM 1343 C C . ALA A 1 181 ? 44.710 -31.421 30.876 1.00 32.12 181 ALA A C 1
ATOM 1344 O O . ALA A 1 181 ? 45.545 -32.065 31.510 1.00 32.87 181 ALA A O 1
ATOM 1346 N N . LEU A 1 182 ? 43.971 -30.462 31.418 1.00 32.43 182 LEU A N 1
ATOM 1347 C CA . LEU A 1 182 ? 44.107 -30.090 32.817 1.00 34.85 182 LEU A CA 1
ATOM 1348 C C . LEU A 1 182 ? 43.714 -31.219 33.763 1.00 36.76 182 LEU A C 1
ATOM 1349 O O . LEU A 1 182 ? 44.402 -31.464 34.753 1.00 38.03 182 LEU A O 1
ATOM 1354 N N . ASN A 1 183 ? 42.608 -31.899 33.462 1.00 38.69 183 ASN A N 1
ATOM 1355 C CA . ASN A 1 183 ? 42.125 -32.994 34.300 1.00 40.28 183 ASN A CA 1
ATOM 1356 C C . ASN A 1 183 ? 43.109 -34.159 34.305 1.00 40.57 183 ASN A C 1
ATOM 1357 O O . ASN A 1 183 ? 43.280 -34.825 35.328 1.00 42.17 183 ASN A O 1
ATOM 1362 N N . GLU A 1 184 ? 43.771 -34.399 33.175 1.00 40.62 184 GLU A N 1
ATOM 1363 C CA . GLU A 1 184 ? 44.742 -35.490 33.090 1.00 40.70 184 GLU A CA 1
ATOM 1364 C C . GLU A 1 184 ? 46.147 -35.060 33.509 1.00 40.35 184 GLU A C 1
ATOM 1365 O O . GLU A 1 184 ? 47.114 -35.792 33.299 1.00 39.90 184 GLU A O 1
ATOM 1371 N N . GLY A 1 185 ? 46.254 -33.876 34.101 1.00 40.07 185 GLY A N 1
ATOM 1372 C CA . GLY A 1 185 ? 47.550 -33.379 34.540 1.00 40.26 185 GLY A CA 1
ATOM 1373 C C . GLY A 1 185 ? 48.603 -33.250 33.447 1.00 40.16 185 GLY A C 1
ATOM 1374 O O . GLY A 1 185 ? 49.793 -33.477 33.680 1.00 40.65 185 GLY A O 1
ATOM 1375 N N . ALA A 1 186 ? 48.186 -32.876 32.245 1.00 38.96 186 ALA A N 1
ATOM 1376 C CA . ALA A 1 186 ? 49.147 -32.719 31.163 1.00 38.35 186 ALA A CA 1
ATOM 1377 C C . ALA A 1 186 ? 49.897 -31.390 31.317 1.00 37.36 186 ALA A C 1
ATOM 1378 O O . ALA A 1 186 ? 49.428 -30.472 31.986 1.00 36.23 186 ALA A O 1
ATOM 1380 N N . THR A 1 187 ? 51.069 -31.309 30.700 1.00 37.06 187 THR A N 1
ATOM 1381 C CA . THR A 1 187 ? 51.883 -30.100 30.733 1.00 36.86 187 THR A CA 1
ATOM 1382 C C . THR A 1 187 ? 51.379 -29.167 29.642 1.00 34.66 187 THR A C 1
ATOM 1383 O O . THR A 1 187 ? 51.599 -29.401 28.458 1.00 36.19 187 THR A O 1
ATOM 1387 N N . ILE A 1 188 ? 50.702 -28.106 30.052 1.00 32.78 188 ILE A N 1
ATOM 1388 C CA . ILE A 1 188 ? 50.138 -27.146 29.112 1.00 30.56 188 ILE A CA 1
ATOM 1389 C C . ILE A 1 188 ? 50.969 -25.881 29.019 1.00 28.51 188 ILE A C 1
ATOM 1390 O O . ILE A 1 188 ? 51.329 -25.298 30.047 1.00 29.64 188 ILE A O 1
ATOM 1395 N N . THR A 1 189 ? 51.297 -25.479 27.795 1.00 24.30 189 THR A N 1
ATOM 1396 C CA . THR A 1 189 ? 52.036 -24.241 27.565 1.00 23.45 189 THR A CA 1
ATOM 1397 C C . THR A 1 189 ? 51.033 -23.280 26.933 1.00 21.70 189 THR A C 1
ATOM 1398 O O . THR A 1 189 ? 50.459 -22.460 27.645 1.00 23.46 189 THR A O 1
ATOM 1402 N N . ASP A 1 190 ? 50.768 -23.410 25.630 1.00 20.37 190 ASP A N 1
ATOM 1403 C CA . ASP A 1 190 ? 49.792 -22.531 25.000 1.00 17.56 190 ASP A CA 1
ATOM 1404 C C . ASP A 1 190 ? 48.494 -23.280 24.706 1.00 18.64 190 ASP A C 1
ATOM 1405 O O . ASP A 1 190 ? 48.363 -24.463 25.042 1.00 18.79 190 ASP A O 1
ATOM 1410 N N . GLU A 1 191 ? 47.535 -22.598 24.075 1.00 17.53 191 GLU A N 1
ATOM 1411 C CA . GLU A 1 191 ? 46.275 -23.256 23.753 1.00 18.13 191 GLU A CA 1
ATOM 1412 C C . GLU A 1 191 ? 46.494 -24.386 22.766 1.00 17.16 191 GLU A C 1
ATOM 1413 O O . GLU A 1 191 ? 45.845 -25.433 22.858 1.00 17.62 191 GLU A O 1
ATOM 1419 N N . ALA A 1 192 ? 47.414 -24.211 21.824 1.00 17.18 192 ALA A N 1
ATOM 1420 C CA . ALA A 1 192 ? 47.667 -25.262 20.863 1.00 14.48 192 ALA A CA 1
ATOM 1421 C C . ALA A 1 192 ? 48.146 -26.529 21.551 1.00 18.40 192 ALA A C 1
ATOM 1422 O O . ALA A 1 192 ? 47.779 -27.623 21.129 1.00 18.30 192 ALA A O 1
ATOM 1424 N N . SER A 1 193 ? 48.931 -26.403 22.623 1.00 19.07 193 SER A N 1
ATOM 1425 C CA . SER A 1 193 ? 49.425 -27.607 23.295 1.00 18.06 193 SER A CA 1
ATOM 1426 C C . SER A 1 193 ? 48.271 -28.441 23.860 1.00 18.30 193 SER A C 1
ATOM 1427 O O . SER A 1 193 ? 48.417 -29.655 24.001 1.00 20.80 193 SER A O 1
ATOM 1430 N N . ALA A 1 194 ? 47.150 -27.812 24.183 1.00 16.97 194 ALA A N 1
ATOM 1431 C CA . ALA A 1 194 ? 45.998 -28.581 24.695 1.00 18.91 194 ALA A CA 1
ATOM 1432 C C . ALA A 1 194 ? 45.392 -29.387 23.548 1.00 20.52 194 ALA A C 1
ATOM 1433 O O . ALA A 1 194 ? 45.004 -30.552 23.723 1.00 21.08 194 ALA A O 1
ATOM 1435 N N . LEU A 1 195 ? 45.267 -28.776 22.372 1.00 19.79 195 LEU A N 1
ATOM 1436 C CA . LEU A 1 195 ? 44.747 -29.503 21.217 1.00 20.37 195 LEU A CA 1
ATOM 1437 C C . LEU A 1 195 ? 45.714 -30.624 20.887 1.00 19.97 195 LEU A C 1
ATOM 1438 O O . LEU A 1 195 ? 45.312 -31.713 20.497 1.00 21.90 195 LEU A O 1
ATOM 1443 N N . GLU A 1 196 ? 47.001 -30.341 21.014 1.00 20.05 196 GLU A N 1
ATOM 1444 C CA . GLU A 1 196 ? 48.004 -31.341 20.698 1.00 20.99 196 GLU A CA 1
ATOM 1445 C C . GLU A 1 196 ? 47.865 -32.533 21.593 1.00 21.35 196 GLU A C 1
ATOM 1446 O O . GLU A 1 196 ? 47.936 -33.664 21.125 1.00 23.58 196 GLU A O 1
ATOM 1452 N N . TYR A 1 197 ? 47.651 -32.283 22.873 1.00 22.77 197 TYR A N 1
ATOM 1453 C CA . TYR A 1 197 ? 47.529 -33.372 23.825 1.00 24.72 197 TYR A CA 1
ATOM 1454 C C . TYR A 1 197 ? 46.388 -34.313 23.454 1.00 26.56 197 TYR A C 1
ATOM 1455 O O . TYR A 1 197 ? 46.479 -35.517 23.679 1.00 27.97 197 TYR A O 1
ATOM 1464 N N . CYS A 1 198 ? 45.323 -33.758 22.882 1.00 25.52 198 CYS A N 1
ATOM 1465 C CA . CYS A 1 198 ? 44.137 -34.534 22.494 1.00 26.30 198 CYS A CA 1
ATOM 1466 C C . CYS A 1 198 ? 44.185 -35.147 21.082 1.00 27.39 198 CYS A C 1
ATOM 1467 O O . CYS A 1 198 ? 43.175 -35.655 20.555 1.00 28.52 198 CYS A O 1
ATOM 1470 N N . GLY A 1 199 ? 45.363 -35.101 20.467 1.00 25.42 199 GLY A N 1
ATOM 1471 C CA . GLY A 1 199 ? 45.522 -35.692 19.154 1.00 26.26 199 GLY A CA 1
ATOM 1472 C C . GLY A 1 199 ? 45.333 -34.790 17.960 1.00 25.14 199 GLY A C 1
ATOM 1473 O O . GLY A 1 199 ? 45.368 -35.251 16.826 1.00 25.93 199 GLY A O 1
ATOM 1474 N N . PHE A 1 200 ? 45.131 -33.496 18.192 1.00 26.37 200 PHE A N 1
ATOM 1475 C CA . PHE A 1 200 ? 44.965 -32.591 17.071 1.00 25.04 200 PHE A CA 1
ATOM 1476 C C . PHE A 1 200 ? 46.274 -31.965 16.637 1.00 26.89 200 PHE A C 1
ATOM 1477 O O . PHE A 1 200 ? 47.274 -31.979 17.380 1.00 26.50 200 PHE A O 1
ATOM 1485 N N . HIS A 1 201 ? 46.258 -31.424 15.422 1.00 25.22 201 HIS A N 1
ATOM 1486 C CA . HIS A 1 201 ? 47.422 -30.789 14.834 1.00 24.61 201 HIS A CA 1
ATOM 1487 C C . HIS A 1 201 ? 47.049 -29.437 14.233 1.00 22.29 201 HIS A C 1
ATOM 1488 O O . HIS A 1 201 ? 46.786 -29.330 13.037 1.00 23.14 201 HIS A O 1
ATOM 1495 N N . PRO A 1 202 ? 47.036 -28.382 15.066 1.00 21.53 202 PRO A N 1
ATOM 1496 C CA . PRO A 1 202 ? 46.691 -27.019 14.644 1.00 20.85 202 PRO A CA 1
ATOM 1497 C C . PRO A 1 202 ? 47.603 -26.460 13.555 1.00 18.95 202 PRO A C 1
ATOM 1498 O O . PRO A 1 202 ? 48.770 -26.846 13.421 1.00 18.94 202 PRO A O 1
ATOM 1502 N N . GLN A 1 203 ? 47.053 -25.539 12.772 1.00 17.48 203 GLN A N 1
ATOM 1503 C CA . GLN A 1 203 ? 47.803 -24.926 11.696 1.00 19.90 203 GLN A CA 1
ATOM 1504 C C . GLN A 1 203 ? 48.737 -23.822 12.181 1.00 18.65 203 GLN A C 1
ATOM 1505 O O . GLN A 1 203 ? 48.462 -23.146 13.179 1.00 19.99 203 GLN A O 1
ATOM 1511 N N . LEU A 1 204 ? 49.832 -23.662 11.452 1.00 17.96 204 LEU A N 1
ATOM 1512 C CA . LEU A 1 204 ? 50.821 -22.628 11.727 1.00 17.73 204 LEU A CA 1
ATOM 1513 C C . LEU A 1 204 ? 50.597 -21.550 10.665 1.00 18.40 204 LEU A C 1
ATOM 1514 O O . LEU A 1 204 ? 50.682 -21.814 9.470 1.00 21.14 204 LEU A O 1
ATOM 1519 N N . VAL A 1 205 ? 50.275 -20.337 11.097 1.00 18.93 205 VAL A N 1
ATOM 1520 C CA . VAL A 1 205 ? 50.063 -19.241 10.171 1.00 17.16 205 VAL A CA 1
ATOM 1521 C C . VAL A 1 205 ? 51.235 -18.323 10.428 1.00 18.77 205 VAL A C 1
ATOM 1522 O O . VAL A 1 205 ? 51.377 -17.792 11.527 1.00 15.90 205 VAL A O 1
ATOM 1526 N N . GLU A 1 206 ? 52.095 -18.136 9.439 1.00 16.64 206 GLU A N 1
ATOM 1527 C CA . GLU A 1 206 ? 53.265 -17.306 9.682 1.00 17.45 206 GLU A CA 1
ATOM 1528 C C . GLU A 1 206 ? 52.927 -15.860 10.000 1.00 19.50 206 GLU A C 1
ATOM 1529 O O . GLU A 1 206 ? 52.153 -15.218 9.284 1.00 19.30 206 GLU A O 1
ATOM 1535 N N . GLY A 1 207 ? 53.519 -15.357 11.079 1.00 18.41 207 GLY A N 1
ATOM 1536 C CA . GLY A 1 207 ? 53.296 -13.985 11.501 1.00 19.12 207 GLY A CA 1
ATOM 1537 C C . GLY A 1 207 ? 54.589 -13.216 11.737 1.00 18.93 207 GLY A C 1
ATOM 1538 O O . GLY A 1 207 ? 55.679 -13.784 11.712 1.00 21.68 207 GLY A O 1
ATOM 1539 N N . ARG A 1 208 ? 54.465 -11.911 11.927 1.00 19.06 208 ARG A N 1
ATOM 1540 C CA . ARG A 1 208 ? 55.630 -11.051 12.140 1.00 19.78 208 ARG A CA 1
ATOM 1541 C C . ARG A 1 208 ? 56.359 -11.375 13.431 1.00 21.23 208 ARG A C 1
ATOM 1542 O O . ARG A 1 208 ? 55.743 -11.581 14.486 1.00 20.18 208 ARG A O 1
ATOM 1550 N N . ALA A 1 209 ? 57.685 -11.360 13.365 1.00 20.19 209 ALA A N 1
ATOM 1551 C CA . ALA A 1 209 ? 58.484 -11.665 14.541 1.00 22.07 209 ALA A CA 1
ATOM 1552 C C . ALA A 1 209 ? 58.511 -10.552 15.590 1.00 21.15 209 ALA A C 1
ATOM 1553 O O . ALA A 1 209 ? 58.946 -10.785 16.713 1.00 22.58 209 ALA A O 1
ATOM 1555 N N . ASP A 1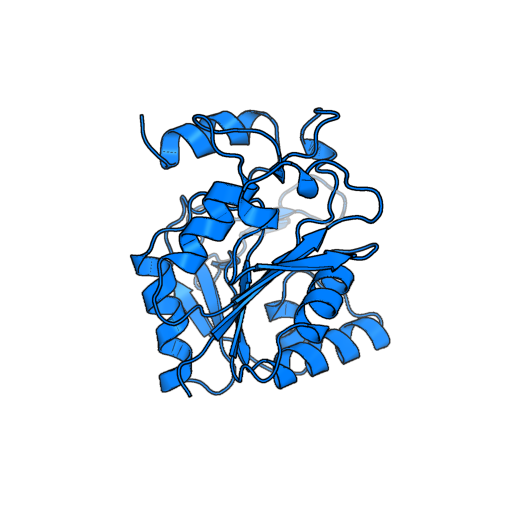 210 ? 58.037 -9.357 15.234 1.00 21.12 210 ASP A N 1
ATOM 1556 C CA . ASP A 1 210 ? 58.009 -8.253 16.180 1.00 22.02 210 ASP A CA 1
ATOM 1557 C C . ASP A 1 210 ? 56.767 -8.272 17.058 1.00 20.57 210 ASP A C 1
ATOM 1558 O O . ASP A 1 210 ? 56.526 -7.357 17.828 1.00 20.17 210 ASP A O 1
ATOM 1563 N N . ASN A 1 211 ? 55.992 -9.344 16.936 1.00 20.30 211 ASN A N 1
ATOM 1564 C CA . ASN A 1 211 ? 54.802 -9.540 17.768 1.00 18.86 211 ASN A CA 1
ATOM 1565 C C . ASN A 1 211 ? 55.394 -10.140 19.059 1.00 19.59 211 ASN A C 1
ATOM 1566 O O . ASN A 1 211 ? 55.260 -11.338 19.312 1.00 22.78 211 ASN A O 1
ATOM 1571 N N . ILE A 1 212 ? 56.063 -9.321 19.870 1.00 18.63 212 ILE A N 1
ATOM 1572 C CA . ILE A 1 212 ? 56.716 -9.809 21.095 1.00 20.12 212 ILE A CA 1
ATOM 1573 C C . ILE A 1 212 ? 55.881 -9.764 22.360 1.00 20.41 212 ILE A C 1
ATOM 1574 O O . ILE A 1 212 ? 54.895 -9.041 22.426 1.00 18.62 212 ILE A O 1
ATOM 1579 N N . LYS A 1 213 ? 56.295 -10.545 23.368 1.00 20.62 213 LYS A N 1
ATOM 1580 C CA . LYS A 1 213 ? 55.629 -10.582 24.655 1.00 21.12 213 LYS A CA 1
ATOM 1581 C C . LYS A 1 213 ? 56.524 -9.823 25.614 1.00 20.79 213 LYS A C 1
ATOM 1582 O O . LYS A 1 213 ? 57.711 -10.118 25.739 1.00 23.17 213 LYS A O 1
ATOM 1588 N N . VAL A 1 214 ? 55.954 -8.821 26.246 1.00 19.16 214 VAL A N 1
ATOM 1589 C CA . VAL A 1 214 ? 56.689 -8.014 27.199 1.00 21.54 214 VAL A CA 1
ATOM 1590 C C . VAL A 1 214 ? 56.791 -8.892 28.435 1.00 21.03 214 VAL A C 1
ATOM 1591 O O . VAL A 1 214 ? 55.777 -9.236 29.043 1.00 23.65 214 VAL A O 1
ATOM 1595 N N . THR A 1 215 ? 58.012 -9.272 28.801 1.00 23.05 215 THR A N 1
ATOM 1596 C CA . THR A 1 215 ? 58.233 -10.172 29.927 1.00 24.43 215 THR A CA 1
ATOM 1597 C C . THR A 1 215 ? 59.267 -9.645 30.906 1.00 25.56 215 THR A C 1
ATOM 1598 O O . THR A 1 215 ? 59.132 -9.835 32.118 1.00 25.59 215 THR A O 1
ATOM 1602 N N . ARG A 1 216 ? 60.308 -9.009 30.365 1.00 26.72 216 ARG A N 1
ATOM 1603 C CA . ARG A 1 216 ? 61.399 -8.451 31.167 1.00 28.61 216 ARG A CA 1
ATOM 1604 C C . ARG A 1 216 ? 61.441 -6.946 31.018 1.00 28.69 216 ARG A C 1
ATOM 1605 O O . ARG A 1 216 ? 60.928 -6.391 30.051 1.00 27.37 216 ARG A O 1
ATOM 1613 N N . PRO A 1 217 ? 62.108 -6.261 31.950 1.00 28.25 217 PRO A N 1
ATOM 1614 C CA . PRO A 1 217 ? 62.186 -4.804 31.883 1.00 29.94 217 PRO A CA 1
ATOM 1615 C C . PRO A 1 217 ? 62.535 -4.201 30.530 1.00 28.98 217 PRO A C 1
ATOM 1616 O O . PRO A 1 217 ? 61.881 -3.266 30.084 1.00 31.72 217 PRO A O 1
ATOM 1620 N N . GLU A 1 218 ? 63.546 -4.750 29.872 1.00 30.55 218 GLU A N 1
ATOM 1621 C CA . GLU A 1 218 ? 63.985 -4.234 28.587 1.00 30.39 218 GLU A CA 1
ATOM 1622 C C . GLU A 1 218 ? 62.936 -4.351 27.494 1.00 29.04 218 GLU A C 1
ATOM 1623 O O . GLU A 1 218 ? 62.960 -3.598 26.510 1.00 26.94 218 GLU A O 1
ATOM 1629 N N . ASP A 1 219 ? 62.017 -5.298 27.659 1.00 26.53 219 ASP A N 1
ATOM 1630 C CA . ASP A 1 219 ? 60.968 -5.508 26.669 1.00 25.89 219 ASP A CA 1
ATOM 1631 C C . ASP A 1 219 ? 60.040 -4.321 26.510 1.00 25.17 219 ASP A C 1
ATOM 1632 O O . ASP A 1 219 ? 59.484 -4.130 25.451 1.00 22.47 219 ASP A O 1
ATOM 1637 N N . LEU A 1 220 ? 59.868 -3.518 27.551 1.00 25.18 220 LEU A N 1
ATOM 1638 C CA . LEU A 1 220 ? 58.987 -2.375 27.446 1.00 26.75 220 LEU A CA 1
ATOM 1639 C C . LEU A 1 220 ? 59.455 -1.397 26.374 1.00 25.78 220 LEU A C 1
ATOM 1640 O O . LEU A 1 220 ? 58.678 -0.973 25.536 1.00 25.23 220 LEU A O 1
ATOM 1645 N N . ALA A 1 221 ? 60.737 -1.037 26.408 1.00 26.98 221 ALA A N 1
ATOM 1646 C CA . ALA A 1 221 ? 61.266 -0.101 25.435 1.00 25.47 221 ALA A CA 1
ATOM 1647 C C . ALA A 1 221 ? 61.289 -0.711 24.038 1.00 23.17 221 ALA A C 1
ATOM 1648 O O . ALA A 1 221 ? 61.087 -0.013 23.058 1.00 24.54 221 ALA A O 1
ATOM 1650 N N . LEU A 1 222 ? 61.504 -2.013 23.938 1.00 22.99 222 LEU A N 1
ATOM 1651 C CA . LEU A 1 222 ? 61.503 -2.661 22.628 1.00 23.21 222 LEU A CA 1
ATOM 1652 C C . LEU A 1 222 ? 60.091 -2.655 22.056 1.00 23.44 222 LEU A C 1
ATOM 1653 O O . LEU A 1 222 ? 59.904 -2.391 20.867 1.00 21.73 222 LEU A O 1
ATOM 1658 N N . ALA A 1 223 ? 59.100 -2.951 22.896 1.00 23.26 223 ALA A N 1
ATOM 1659 C CA . ALA A 1 223 ? 57.718 -2.947 22.420 1.00 23.67 223 ALA A CA 1
ATOM 1660 C C . ALA A 1 223 ? 57.366 -1.552 21.934 1.00 24.81 223 ALA A C 1
ATOM 1661 O O . ALA A 1 223 ? 56.734 -1.389 20.894 1.00 24.10 223 ALA A O 1
ATOM 1663 N N . GLU A 1 224 ? 57.801 -0.541 22.684 1.00 26.38 224 GLU A N 1
ATOM 1664 C CA . GLU A 1 224 ? 57.547 0.847 22.314 1.00 28.56 224 GLU A CA 1
ATOM 1665 C C . GLU A 1 224 ? 58.182 1.162 20.955 1.00 29.09 224 GLU A C 1
ATOM 1666 O O . GLU A 1 224 ? 57.601 1.875 20.138 1.00 27.80 224 GLU A O 1
ATOM 1672 N N . PHE A 1 225 ? 59.371 0.612 20.715 1.00 28.62 225 PHE A N 1
ATOM 1673 C CA . PHE A 1 225 ? 60.078 0.815 19.451 1.00 28.43 225 PHE A CA 1
ATOM 1674 C C . PHE A 1 225 ? 59.281 0.182 18.307 1.00 30.27 225 PHE A C 1
ATOM 1675 O O . PHE A 1 225 ? 59.064 0.799 17.262 1.00 30.72 225 PHE A O 1
ATOM 1683 N N . TYR A 1 226 ? 58.836 -1.056 18.493 1.00 29.43 226 TYR A N 1
ATOM 1684 C CA . TYR A 1 226 ? 58.079 -1.730 17.440 1.00 30.63 226 TYR A CA 1
ATOM 1685 C C . TYR A 1 226 ? 56.765 -1.020 17.096 1.00 31.92 226 TYR A C 1
ATOM 1686 O O . TYR A 1 226 ? 56.400 -0.924 15.918 1.00 32.39 226 TYR A O 1
ATOM 1695 N N . LEU A 1 227 ? 56.043 -0.544 18.108 1.00 33.04 227 LEU A N 1
ATOM 1696 C CA . LEU A 1 227 ? 54.784 0.155 17.843 1.00 35.75 227 LEU A CA 1
ATOM 1697 C C . LEU A 1 227 ? 55.075 1.352 16.918 1.00 38.19 227 LEU A C 1
ATOM 1698 O O . LEU A 1 227 ? 54.316 1.624 15.978 1.00 38.74 227 LEU A O 1
ATOM 1703 N N . THR A 1 228 ? 56.195 2.030 17.178 1.00 39.57 228 THR A N 1
ATOM 1704 C CA . THR A 1 228 ? 56.647 3.179 16.385 1.00 41.10 228 THR A CA 1
ATOM 1705 C C . THR A 1 228 ? 57.617 4.063 17.165 1.00 41.77 228 THR A C 1
ATOM 1706 O O . THR A 1 228 ? 57.670 3.999 18.397 1.00 43.44 228 THR A O 1
ATOM 1708 N N . ARG A 1 229 ? 58.388 4.883 16.445 1.00 42.17 229 ARG A N 1
ATOM 1709 C CA . ARG A 1 229 ? 59.347 5.813 17.067 1.00 42.71 229 ARG A CA 1
ATOM 1710 C C . ARG A 1 229 ? 59.927 6.835 16.076 1.00 43.51 229 ARG A C 1
ATOM 1711 O O . ARG A 1 229 ? 61.020 7.381 16.389 1.00 44.20 229 ARG A O 1
#

CATH classification: 3.90.550.10

Foldseek 3Di:
DLAEEEEEEAADQLVQAVDNHRQQQDDQPPAGLLRLFVVLQVVDVNHQAYEYAYAVVPPPVCVDPLVPDPRYHYHHADDDSLRRRLRSLVVRPPGFKYWYAYSQQNLDDNVLVVQQSCCVVPHQFGAFAWAQDDDFAFDADPPDRHGPGTDDSVVPIHTHDGTMGGSVLLSVLSVVCVVVVHDDDDSVVSCVVVPDDHDYRYDDPLSDGQRYNVSSVSVSVSNHD

B-factor: mean 26.9, std 9.36, range [11.26, 58.32]

Sequence (225 aa):
HLDVCAVVPAAGFGRRMQTECPKQYLSIGNQTILEHSVHALLAHPRVKRVVIAISPGDSRFAQLPLANHPQITVVDGGDERADSVLAGLKAAGDAQWVLVHDAARPCLHQDDLARLLALSETSRTGGILAAPVRDTMKRAEPGKNAIAHTVDRNGLWHALTPQFFPRELLHDCLTRALNEGATITDEASALEYCGFHPQLVEGRADNIKVTRPEDLALAEFYLTR

Solvent-accessible surface area: 11760 Å² total; per-residue (Å²): 110,90,79,2,2,0,0,0,14,4,13,48,141,14,214,142,5,94,56,173,34,20,28,9,17,26,60,12,67,151,59,12,0,0,13,36,0,0,74,14,0,32,60,30,104,30,4,94,74,0,0,0,0,16,20,89,77,35,82,94,8,66,147,27,100,2,36,139,51,133,71,18,45,66,31,87,13,35,149,125,74,9,51,3,0,25,28,0,7,147,25,2,44,130,11,105,17,0,0,0,0,13,5,8,20,4,4,12,66,75,79,3,0,45,109,0,2,58,15,12,115,105,25,220,28,0,0,9,0,0,7,28,6,172,107,90,61,111,146,54,75,131,92,124,165,35,106,45,98,70,41,105,110,128,66,67,82,91,52,14,6,0,0,0,0,24,44,109,44,0,54,84,4,0,60,138,0,64,132,88,65,25,127,39,102,26,2,4,18,0,0,95,97,32,53,72,153,24,96,88,17,80,8,99,80,23,3,30,83,0,4,114,71,119,20,50,66,71,0,89,102,77,67,74,231

GO terms:
  GO:0000287 magnesium ion binding (F, IDA)
  GO:0005829 cytosol (C, IDA)
  GO:0042802 identical protein binding (F, IDA)
  GO:0050518 2-C-methyl-D-erythritol 4-phosphate cytidylyltransferase activity (F, IDA)

Organism: Escherichia coli (strain K12) (NCBI:txid83333)

Nearest PDB structures (foldseek):
  1i52-assembly1_A  TM=1.004E+00  e=3.161E-51  Escherichia coli K-12
  1inj-assembly1_A-2  TM=1.003E+00  e=4.216E-45  Escherichia coli K-12
  1vgt-assembly1_B  TM=9.708E-01  e=5.164E-43  Escherichia coli
  3n9w-assembly1_B  TM=9.738E-01  e=8.132E-42  Escherichia coli K-12
  1h3m-assembly1_A  TM=9.848E-01  e=6.744E-41  Escherichia coli BL21(DE3)

Secondary structure (DSSP, 8-state):
---EEEEEEE----GGG--SS-GGGSEETTEEHHHHHHHHHHTSTTEEEEEEEE-TT--SGGGSGGGG-TTEEEEE--SSHHHHHHHHHHTSTT-SEEEE--TT-TT--HHHHHHHHGGGGT-SS-EEEEEE--S-EEEEPTTSSSEEEEEP-TT-EEEEEEEEEEHHHHHHHHHHHHHTT----SHHHHHHHTT---EEEE--TT-----SHHHHHHHHHHH--

Radius of gyration: 17.46 Å; Cα contacts (8 Å, |Δi|>4): 447; chains: 1; bounding box: 50×42×38 Å